Protein AF-A0A963M5K8-F1 (afdb_monomer)

Structure (mmCIF, N/CA/C/O backbone):
data_AF-A0A963M5K8-F1
#
_entry.id   AF-A0A963M5K8-F1
#
loop_
_atom_site.group_PDB
_atom_site.id
_atom_site.type_symbol
_atom_site.label_atom_id
_atom_site.label_alt_id
_atom_site.label_comp_id
_atom_site.label_asym_id
_atom_site.label_entity_id
_atom_site.label_seq_id
_atom_site.pdbx_PDB_ins_code
_atom_site.Cartn_x
_atom_site.Cartn_y
_atom_site.Cartn_z
_atom_site.occupancy
_atom_site.B_iso_or_equiv
_atom_site.auth_seq_id
_atom_site.auth_comp_id
_atom_site.auth_asym_id
_atom_site.auth_atom_id
_atom_site.pdbx_PDB_model_num
ATOM 1 N N . MET A 1 1 ? 19.774 -28.669 10.182 1.00 36.66 1 MET A N 1
ATOM 2 C CA . MET A 1 1 ? 20.281 -27.352 10.623 1.00 36.66 1 MET A CA 1
ATOM 3 C C . MET A 1 1 ? 21.587 -27.126 9.883 1.00 36.66 1 MET A C 1
ATOM 5 O O . MET A 1 1 ? 22.628 -27.588 10.327 1.00 36.66 1 MET A O 1
ATOM 9 N N . THR A 1 2 ? 21.503 -26.552 8.687 1.00 32.72 2 THR A N 1
ATOM 10 C CA . THR A 1 2 ? 22.625 -26.479 7.743 1.00 32.72 2 THR A CA 1
ATOM 11 C C . THR A 1 2 ? 22.858 -25.008 7.438 1.00 32.72 2 THR A C 1
ATOM 13 O O . THR A 1 2 ? 21.935 -24.312 7.024 1.00 32.72 2 THR A O 1
ATOM 16 N N . ARG A 1 3 ? 24.062 -24.529 7.762 1.00 37.28 3 ARG A N 1
ATOM 17 C CA . ARG A 1 3 ? 24.492 -23.136 7.606 1.00 37.28 3 ARG A CA 1
ATOM 18 C C . ARG A 1 3 ? 24.441 -22.736 6.129 1.00 37.28 3 ARG A C 1
ATOM 20 O O . ARG A 1 3 ? 25.045 -23.415 5.304 1.00 37.28 3 ARG A O 1
ATOM 27 N N . ALA A 1 4 ? 23.746 -21.641 5.827 1.00 40.03 4 ALA A N 1
ATOM 28 C CA . ALA A 1 4 ? 23.877 -20.954 4.549 1.00 40.03 4 ALA A CA 1
ATOM 29 C C . ALA A 1 4 ? 25.286 -20.343 4.446 1.00 40.03 4 ALA A C 1
ATOM 31 O O . ALA A 1 4 ? 25.819 -19.829 5.431 1.00 40.03 4 ALA A O 1
ATOM 32 N N . SER A 1 5 ? 25.884 -20.459 3.264 1.00 45.06 5 SER A N 1
ATOM 33 C CA . SER A 1 5 ? 27.195 -19.925 2.901 1.00 45.06 5 SER A CA 1
ATOM 34 C C . SER A 1 5 ? 27.265 -18.404 3.065 1.00 45.06 5 SER A C 1
ATOM 36 O O . SER A 1 5 ? 26.326 -17.694 2.701 1.00 45.06 5 SER A O 1
ATOM 38 N N . GLU A 1 6 ? 28.400 -17.917 3.570 1.00 46.81 6 GLU A N 1
ATOM 39 C CA . GLU A 1 6 ? 28.756 -16.498 3.650 1.00 46.81 6 GLU A CA 1
ATOM 40 C C . GLU A 1 6 ? 28.564 -15.799 2.292 1.00 46.81 6 GLU A C 1
ATOM 42 O O . GLU A 1 6 ? 29.164 -16.196 1.294 1.00 46.81 6 GLU A O 1
ATOM 47 N N . GLY A 1 7 ? 27.722 -14.759 2.264 1.00 44.56 7 GLY A N 1
ATOM 48 C CA . GLY A 1 7 ? 27.632 -13.808 1.148 1.00 44.56 7 GLY A CA 1
ATOM 49 C C . GLY A 1 7 ? 26.266 -13.651 0.473 1.00 44.56 7 GLY A C 1
ATOM 50 O O . GLY A 1 7 ? 26.101 -12.720 -0.310 1.00 44.56 7 GLY A O 1
ATOM 51 N N . ALA A 1 8 ? 25.266 -14.485 0.771 1.00 47.31 8 ALA A N 1
ATOM 52 C CA . ALA A 1 8 ? 23.906 -14.240 0.287 1.00 47.31 8 ALA A CA 1
ATOM 53 C C . ALA A 1 8 ? 23.216 -13.210 1.194 1.00 47.31 8 ALA A C 1
ATOM 55 O O . ALA A 1 8 ? 22.856 -13.522 2.330 1.00 47.31 8 ALA A O 1
ATOM 56 N N . VAL A 1 9 ? 23.027 -11.979 0.710 1.00 56.59 9 VAL A N 1
ATOM 57 C CA . VAL A 1 9 ? 22.094 -11.044 1.351 1.00 56.59 9 VAL A CA 1
ATOM 58 C C . VAL A 1 9 ? 20.715 -11.694 1.283 1.00 56.59 9 VAL A C 1
ATOM 60 O O . VAL A 1 9 ? 20.169 -11.884 0.197 1.00 56.59 9 VAL A O 1
ATOM 63 N N . ALA A 1 10 ? 20.173 -12.095 2.432 1.00 77.00 10 ALA A N 1
ATOM 64 C CA . ALA A 1 10 ? 18.825 -12.636 2.501 1.00 77.00 10 ALA A CA 1
ATOM 65 C C . ALA A 1 10 ? 17.838 -11.524 2.116 1.00 77.00 10 ALA A C 1
ATOM 67 O O . ALA A 1 10 ? 17.674 -10.546 2.844 1.00 77.00 10 ALA A O 1
ATOM 68 N N . THR A 1 11 ? 17.213 -11.648 0.948 1.00 82.69 11 THR A N 1
ATOM 69 C CA . THR A 1 11 ? 16.146 -10.746 0.511 1.00 82.69 11 THR A CA 1
ATOM 70 C C . THR A 1 11 ? 14.829 -11.195 1.119 1.00 82.69 11 THR A C 1
ATOM 72 O O . THR A 1 11 ? 14.453 -12.356 0.959 1.00 82.69 11 THR A O 1
ATOM 75 N N . HIS A 1 12 ? 14.114 -10.278 1.768 1.00 89.62 12 HIS A N 1
ATOM 76 C CA . HIS A 1 12 ? 12.746 -10.517 2.226 1.00 89.62 12 HIS A CA 1
ATOM 77 C C . HIS A 1 12 ? 11.762 -9.993 1.185 1.00 89.62 12 HIS A C 1
ATOM 79 O O . HIS A 1 12 ? 11.914 -8.857 0.722 1.00 89.62 12 HIS A O 1
ATOM 85 N N . ALA A 1 13 ? 10.788 -10.806 0.778 1.00 94.50 13 ALA A N 1
ATOM 86 C CA . ALA A 1 13 ? 9.828 -10.381 -0.231 1.00 94.50 13 ALA A CA 1
ATOM 87 C C . ALA A 1 13 ? 8.989 -9.214 0.302 1.00 94.50 13 ALA A C 1
ATOM 89 O O . ALA A 1 13 ? 8.594 -9.186 1.467 1.00 94.50 13 ALA A O 1
ATOM 90 N N . LEU A 1 14 ? 8.691 -8.245 -0.566 1.00 96.25 14 LEU A N 1
ATOM 91 C CA . LEU A 1 14 ? 7.915 -7.065 -0.182 1.00 96.25 14 LEU A CA 1
ATOM 92 C C . LEU A 1 14 ? 6.548 -7.450 0.399 1.00 96.25 14 LEU A C 1
ATOM 94 O O . LEU A 1 14 ? 6.138 -6.901 1.415 1.00 96.25 14 LEU A O 1
ATOM 98 N N . ILE A 1 15 ? 5.867 -8.411 -0.225 1.00 97.19 15 ILE A N 1
ATOM 99 C CA . ILE A 1 15 ? 4.552 -8.860 0.232 1.00 97.19 15 ILE A CA 1
ATOM 100 C C . ILE A 1 15 ? 4.624 -9.534 1.609 1.00 97.19 15 ILE A C 1
ATOM 102 O O . ILE A 1 15 ? 3.777 -9.255 2.451 1.00 97.19 15 ILE A O 1
ATOM 106 N N . ASP A 1 16 ? 5.670 -10.324 1.873 1.00 97.19 16 ASP A N 1
ATOM 107 C CA . ASP A 1 16 ? 5.883 -10.968 3.173 1.00 97.19 16 ASP A CA 1
ATOM 108 C C . ASP A 1 16 ? 6.155 -9.917 4.253 1.00 97.19 16 ASP A C 1
ATOM 110 O O . ASP A 1 16 ? 5.539 -9.946 5.315 1.00 97.19 16 ASP A O 1
ATOM 114 N N . HIS A 1 17 ? 6.978 -8.906 3.951 1.00 97.25 17 HIS A N 1
ATOM 115 C CA . HIS A 1 17 ? 7.183 -7.767 4.845 1.00 97.25 17 HIS A CA 1
ATOM 116 C C . HIS A 1 17 ? 5.869 -7.038 5.175 1.00 97.25 17 HIS A C 1
ATOM 118 O O . HIS A 1 17 ? 5.624 -6.680 6.328 1.00 97.25 17 HIS A O 1
ATOM 124 N N . MET A 1 18 ? 5.008 -6.825 4.180 1.00 97.94 18 MET A N 1
ATOM 125 C CA . MET A 1 18 ? 3.708 -6.182 4.383 1.00 97.94 18 MET A CA 1
ATOM 126 C C . MET A 1 18 ? 2.787 -7.041 5.269 1.00 97.94 18 MET A C 1
ATOM 128 O O . MET A 1 18 ? 2.113 -6.495 6.147 1.00 97.94 18 MET A O 1
ATOM 132 N N . VAL A 1 19 ? 2.792 -8.372 5.099 1.00 98.38 19 VAL A N 1
ATOM 133 C CA . VAL A 1 19 ? 2.076 -9.316 5.982 1.00 98.38 19 VAL A CA 1
ATOM 134 C C . VAL A 1 19 ? 2.625 -9.263 7.408 1.00 98.38 19 VAL A C 1
ATOM 136 O O . VAL A 1 19 ? 1.838 -9.213 8.358 1.00 98.38 19 VAL A O 1
ATOM 139 N N . ASP A 1 20 ? 3.947 -9.230 7.579 1.00 98.25 20 ASP A N 1
ATOM 140 C CA . ASP A 1 20 ? 4.591 -9.147 8.893 1.00 98.25 20 ASP A CA 1
ATOM 141 C C . ASP A 1 20 ? 4.161 -7.876 9.634 1.00 98.25 20 ASP A C 1
ATOM 143 O O . ASP A 1 20 ? 3.727 -7.939 10.785 1.00 98.25 20 ASP A O 1
ATOM 147 N N . VAL A 1 21 ? 4.207 -6.718 8.964 1.00 97.94 21 VAL A N 1
ATOM 148 C CA . VAL A 1 21 ? 3.799 -5.429 9.547 1.00 97.94 21 VAL A CA 1
ATOM 149 C C . VAL A 1 21 ? 2.326 -5.443 9.945 1.00 97.94 21 VAL A C 1
ATOM 151 O O . VAL A 1 21 ? 1.985 -5.050 11.062 1.00 97.94 21 VAL A O 1
ATOM 154 N N . ALA A 1 22 ? 1.445 -5.933 9.076 1.00 98.38 22 ALA A N 1
ATOM 155 C CA . ALA A 1 22 ? 0.022 -6.038 9.377 1.00 98.38 22 ALA A CA 1
ATOM 156 C C . ALA A 1 22 ? -0.269 -7.004 10.541 1.00 98.38 22 ALA A C 1
ATOM 158 O O . ALA A 1 22 ? -1.144 -6.737 11.371 1.00 98.38 22 ALA A O 1
ATOM 159 N N . SER A 1 23 ? 0.495 -8.093 10.649 1.00 98.19 23 SER A N 1
ATOM 160 C CA . SER A 1 23 ? 0.399 -9.051 11.757 1.00 98.19 23 SER A CA 1
ATOM 161 C C . SER A 1 23 ? 0.858 -8.426 13.075 1.00 98.19 23 SER A C 1
ATOM 163 O O . SER A 1 23 ? 0.153 -8.515 14.080 1.00 98.19 23 SER A O 1
ATOM 165 N N . VAL A 1 24 ? 1.982 -7.703 13.065 1.00 98.38 24 VAL A N 1
ATOM 166 C CA . VAL A 1 24 ? 2.466 -6.944 14.228 1.00 98.38 24 VAL A CA 1
ATOM 167 C C . VAL A 1 24 ? 1.429 -5.914 14.666 1.00 98.38 24 VAL A C 1
ATOM 169 O O . VAL A 1 24 ? 1.093 -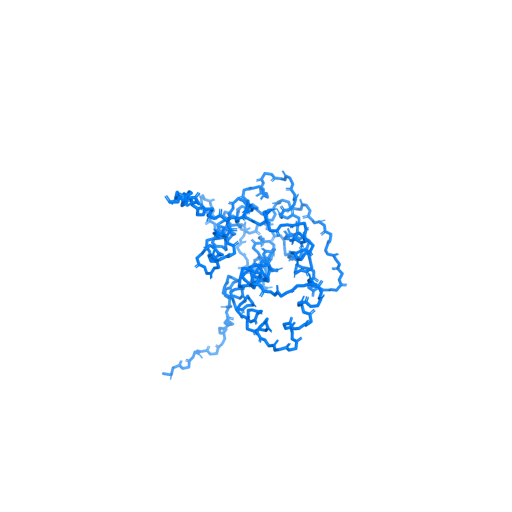5.859 15.847 1.00 98.38 24 VAL A O 1
ATOM 172 N N . VAL A 1 25 ? 0.873 -5.130 13.739 1.00 98.00 25 VAL A N 1
ATOM 173 C CA . VAL A 1 25 ? -0.174 -4.149 14.059 1.00 98.00 25 VAL A CA 1
ATOM 174 C C . VAL A 1 25 ? -1.395 -4.828 14.676 1.00 98.00 25 VAL A C 1
ATOM 176 O O . VAL A 1 25 ? -1.894 -4.350 15.691 1.00 98.00 25 VAL A O 1
ATOM 179 N N . THR A 1 26 ? -1.834 -5.967 14.141 1.00 98.12 26 THR A N 1
ATOM 180 C CA . THR A 1 26 ? -2.964 -6.732 14.696 1.00 98.12 26 THR A CA 1
ATOM 181 C C . THR A 1 26 ? -2.733 -7.115 16.160 1.00 98.12 26 THR A C 1
ATOM 183 O O . THR A 1 26 ? -3.617 -6.914 16.995 1.00 98.12 26 THR A O 1
ATOM 186 N N . GLU A 1 27 ? -1.540 -7.603 16.507 1.00 98.31 27 GLU A N 1
ATOM 187 C CA . GLU A 1 27 ? -1.209 -7.952 17.894 1.00 98.31 27 GLU A CA 1
ATOM 188 C C . GLU A 1 27 ? -1.042 -6.716 18.788 1.00 98.31 27 GLU A C 1
ATOM 190 O O . GLU A 1 27 ? -1.506 -6.703 19.930 1.00 98.31 27 GLU A O 1
ATOM 195 N N . LEU A 1 28 ? -0.468 -5.627 18.268 1.00 98.12 28 LEU A N 1
ATOM 196 C CA . LEU A 1 28 ? -0.378 -4.358 18.993 1.00 98.12 28 LEU A CA 1
ATOM 197 C C . LEU A 1 28 ? -1.766 -3.812 19.353 1.00 98.12 28 LEU A C 1
ATOM 199 O O . LEU A 1 28 ? -1.964 -3.354 20.478 1.00 98.12 28 LEU A O 1
ATOM 203 N N . LEU A 1 29 ? -2.747 -3.915 18.452 1.00 97.56 29 LEU A N 1
ATOM 204 C CA . LEU A 1 29 ? -4.133 -3.489 18.689 1.00 97.56 29 LEU A CA 1
ATOM 205 C C . LEU A 1 29 ? -4.832 -4.275 19.812 1.00 97.56 29 LEU A C 1
ATOM 207 O O . LEU A 1 29 ? -5.842 -3.809 20.342 1.00 97.56 29 LEU A O 1
ATOM 211 N N . ARG A 1 30 ? -4.294 -5.432 20.217 1.00 95.94 30 ARG A N 1
ATOM 212 C CA . ARG A 1 30 ? -4.798 -6.237 21.342 1.00 95.94 30 ARG A CA 1
ATOM 213 C C . ARG A 1 30 ? -4.166 -5.862 22.680 1.00 95.94 30 ARG A C 1
ATOM 215 O O . ARG A 1 30 ? -4.705 -6.222 23.728 1.00 95.94 30 ARG A O 1
ATOM 222 N N . LEU A 1 31 ? -3.062 -5.112 22.680 1.00 98.12 31 LEU A N 1
ATOM 223 C CA . LEU A 1 31 ? -2.423 -4.662 23.914 1.00 98.12 31 LEU A CA 1
ATOM 224 C C . LEU A 1 31 ? -3.305 -3.618 24.621 1.00 98.12 31 LEU A C 1
ATOM 226 O O . LEU A 1 31 ? -3.697 -2.632 23.990 1.00 98.12 31 LEU A O 1
ATOM 230 N N . PRO A 1 32 ? -3.575 -3.747 25.939 1.00 97.06 32 PRO A N 1
ATOM 231 C CA . PRO A 1 32 ? -4.539 -2.890 26.638 1.00 97.06 32 PRO A CA 1
ATOM 232 C C . PRO A 1 32 ? -4.277 -1.385 26.499 1.00 97.06 32 PRO A C 1
ATOM 234 O O . PRO A 1 32 ? -5.213 -0.597 26.382 1.00 97.06 32 PRO A O 1
ATOM 237 N N . GLY A 1 33 ? -3.004 -0.975 26.505 1.00 97.88 33 GLY A N 1
ATOM 238 C CA . GLY A 1 33 ? -2.621 0.431 26.369 1.00 97.88 33 GLY A CA 1
ATOM 239 C C . GLY A 1 33 ? -2.915 1.002 24.981 1.00 97.88 33 GLY A C 1
ATOM 240 O O . GLY A 1 33 ? -3.512 2.072 24.877 1.00 97.88 33 GLY A O 1
ATOM 241 N N . ILE A 1 34 ? -2.536 0.268 23.933 1.00 97.56 34 ILE A N 1
ATOM 242 C CA . ILE A 1 34 ? -2.730 0.673 22.535 1.00 97.56 34 ILE A CA 1
ATOM 243 C C . ILE A 1 34 ? -4.217 0.649 22.191 1.00 97.56 34 ILE A C 1
ATOM 245 O O . ILE A 1 34 ? -4.742 1.639 21.681 1.00 97.56 34 ILE A O 1
ATOM 249 N N . ARG A 1 35 ? -4.920 -0.430 22.560 1.00 97.38 35 ARG A N 1
ATOM 250 C CA . ARG A 1 35 ? -6.363 -0.554 22.352 1.00 97.38 35 ARG A CA 1
ATOM 251 C C . ARG A 1 35 ? -7.119 0.618 22.966 1.00 97.38 35 ARG A C 1
ATOM 253 O O . ARG A 1 35 ? -7.871 1.288 22.269 1.00 97.38 35 ARG A O 1
ATOM 260 N N . ARG A 1 36 ? -6.860 0.923 24.242 1.00 97.62 36 ARG A N 1
ATOM 261 C CA . ARG A 1 36 ? -7.502 2.044 24.943 1.00 97.62 36 ARG A CA 1
ATOM 262 C C . ARG A 1 36 ? -7.242 3.383 24.252 1.00 97.62 36 ARG A C 1
ATOM 264 O O . ARG A 1 36 ? -8.155 4.199 24.158 1.00 97.62 36 ARG A O 1
ATOM 271 N N . ALA A 1 37 ? -6.015 3.628 23.791 1.00 97.62 37 ALA A N 1
ATOM 272 C CA . ALA A 1 37 ? -5.672 4.872 23.107 1.00 97.62 37 ALA A CA 1
ATOM 273 C C . ALA A 1 37 ? -6.450 5.031 21.790 1.00 97.62 37 ALA A C 1
ATOM 275 O O . ALA A 1 37 ? -7.001 6.098 21.524 1.00 97.62 37 ALA A O 1
ATOM 276 N N . ILE A 1 38 ? -6.547 3.961 21.001 1.00 95.25 38 ILE A N 1
ATOM 277 C CA . ILE A 1 38 ? -7.235 3.990 19.708 1.00 95.25 38 ILE A CA 1
ATOM 278 C C . ILE A 1 38 ? -8.753 4.046 19.889 1.00 95.25 38 ILE A C 1
ATOM 280 O O . ILE A 1 38 ? -9.406 4.811 19.190 1.00 95.25 38 ILE A O 1
ATOM 284 N N . GLU A 1 39 ? -9.324 3.326 20.856 1.00 97.00 39 GLU A N 1
ATOM 285 C CA . GLU A 1 39 ? -10.756 3.419 21.184 1.00 97.00 39 GLU A CA 1
ATOM 286 C C . GLU A 1 39 ? -11.139 4.819 21.682 1.00 97.00 39 GLU A C 1
ATOM 288 O O . GLU A 1 39 ? -12.200 5.338 21.332 1.00 97.00 39 GLU A O 1
ATOM 293 N N . CYS A 1 40 ? -10.251 5.476 22.438 1.00 97.38 40 CYS A N 1
ATOM 294 C CA . CYS A 1 40 ? -10.417 6.873 22.835 1.00 97.38 40 CYS A CA 1
ATOM 295 C C . CYS A 1 40 ? -10.418 7.807 21.613 1.00 97.38 40 CYS A C 1
ATOM 297 O O . CYS A 1 40 ? -11.332 8.617 21.462 1.00 97.38 40 CYS A O 1
ATOM 299 N N . ALA A 1 41 ? -9.454 7.648 20.698 1.00 93.44 41 ALA A N 1
ATOM 300 C CA . ALA A 1 41 ? -9.391 8.424 19.457 1.00 93.44 41 ALA A CA 1
ATOM 301 C C . ALA A 1 41 ? -10.611 8.180 18.548 1.00 93.44 41 ALA A C 1
ATOM 303 O O . ALA A 1 41 ? -11.173 9.120 17.987 1.00 93.44 41 ALA A O 1
ATOM 304 N N . ALA A 1 42 ? -11.069 6.929 18.454 1.00 92.19 42 ALA A N 1
ATOM 305 C CA . ALA A 1 42 ? -12.259 6.536 17.706 1.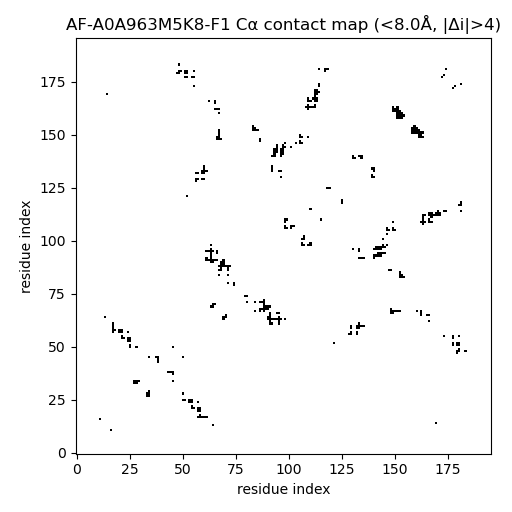00 92.19 42 ALA A CA 1
ATOM 306 C C . ALA A 1 42 ? -13.569 6.951 18.399 1.00 92.19 42 ALA A C 1
ATOM 308 O O . ALA A 1 42 ? -14.623 6.951 17.763 1.00 92.19 42 ALA A O 1
ATOM 309 N N . ARG A 1 43 ? -13.517 7.305 19.692 1.00 95.94 43 ARG A N 1
ATOM 310 C CA . ARG A 1 43 ? -14.668 7.585 20.569 1.00 95.94 43 ARG A CA 1
ATOM 311 C C . ARG A 1 43 ? -15.675 6.429 20.643 1.00 95.94 43 ARG A C 1
ATOM 313 O O . ARG A 1 43 ? -16.864 6.651 20.860 1.00 95.94 43 ARG A O 1
ATOM 320 N N . ARG A 1 44 ? -15.203 5.194 20.452 1.00 95.88 44 ARG A N 1
ATOM 321 C CA . ARG A 1 44 ? -15.987 3.953 20.526 1.00 95.88 44 ARG A CA 1
ATOM 322 C C . ARG A 1 44 ? -15.066 2.733 20.672 1.00 95.88 44 ARG A C 1
ATOM 324 O O . ARG A 1 44 ? -13.900 2.823 20.291 1.00 95.88 44 ARG A O 1
ATOM 331 N N . PRO A 1 45 ? -15.583 1.581 21.138 1.00 96.12 45 PRO A N 1
ATOM 332 C CA . PRO A 1 45 ? -14.843 0.324 21.092 1.00 96.12 45 PRO A CA 1
ATOM 333 C C . PRO A 1 45 ? -14.464 -0.075 19.660 1.00 96.12 45 PRO A C 1
ATOM 335 O O . PRO A 1 45 ? -15.225 0.183 18.717 1.00 96.12 45 PRO A O 1
ATOM 338 N N . LEU A 1 46 ? -13.316 -0.739 19.508 1.00 94.94 46 LEU A N 1
ATOM 339 C CA . LEU A 1 46 ? -12.924 -1.354 18.243 1.00 94.94 46 LEU A CA 1
ATOM 340 C C . LEU A 1 46 ? -13.619 -2.704 18.083 1.00 94.94 46 LEU A C 1
ATOM 342 O O . LEU A 1 46 ? -13.662 -3.520 19.006 1.00 94.94 46 LEU A O 1
ATOM 346 N N . THR A 1 47 ? -14.136 -2.930 16.884 1.00 95.38 47 THR A N 1
ATOM 347 C CA . THR A 1 47 ? -14.621 -4.225 16.414 1.00 95.38 47 THR A CA 1
ATOM 348 C C . THR A 1 47 ? -13.488 -4.994 15.735 1.00 95.38 47 THR A C 1
ATOM 350 O O . THR A 1 47 ? -12.502 -4.402 15.297 1.00 95.38 47 THR A O 1
ATOM 353 N N . GLU A 1 48 ? -13.648 -6.306 15.558 1.00 95.31 48 GLU A N 1
ATOM 354 C CA . GLU A 1 48 ? -12.692 -7.106 14.773 1.00 95.31 48 GLU A CA 1
ATOM 355 C C . GLU A 1 48 ? -12.605 -6.647 13.306 1.00 95.31 48 GLU A C 1
ATOM 357 O O . GLU A 1 48 ? -11.557 -6.770 12.678 1.00 95.31 48 GLU A O 1
ATOM 362 N N . VAL A 1 49 ? -13.677 -6.048 12.768 1.00 95.25 49 VAL A N 1
ATOM 363 C CA . VAL A 1 49 ? -13.662 -5.424 11.434 1.00 95.25 49 VAL A CA 1
ATOM 364 C C . VAL A 1 49 ? -12.744 -4.203 11.420 1.00 95.25 49 VAL A C 1
ATOM 366 O O . VAL A 1 49 ? -11.987 -4.024 10.469 1.00 95.25 49 VAL A O 1
ATOM 369 N N . ASP A 1 50 ? -12.756 -3.381 12.473 1.00 95.38 50 ASP A N 1
ATOM 370 C CA . ASP A 1 50 ? -11.842 -2.238 12.572 1.00 95.38 50 ASP A CA 1
ATOM 371 C C . ASP A 1 50 ? -10.388 -2.695 12.659 1.00 95.38 50 ASP A C 1
ATOM 373 O O . ASP A 1 50 ? -9.533 -2.142 11.974 1.00 95.38 50 ASP A O 1
ATOM 377 N N . VAL A 1 51 ? -10.116 -3.729 13.460 1.00 96.94 51 VAL A N 1
ATOM 378 C CA . VAL A 1 51 ? -8.779 -4.326 13.578 1.00 96.94 51 VAL A CA 1
ATOM 379 C C . VAL A 1 51 ? -8.304 -4.840 12.218 1.00 96.94 51 VAL A C 1
ATOM 381 O O . VAL A 1 51 ? -7.202 -4.498 11.795 1.00 96.94 51 VAL A O 1
ATOM 384 N N . ALA A 1 52 ? -9.148 -5.579 11.491 1.00 97.25 52 ALA A N 1
ATOM 385 C CA . ALA A 1 52 ? -8.817 -6.083 10.160 1.00 97.25 52 ALA A CA 1
ATOM 386 C C . ALA A 1 52 ? -8.562 -4.949 9.149 1.00 97.25 52 ALA A C 1
ATOM 388 O O . ALA A 1 52 ? -7.605 -5.013 8.381 1.00 97.25 52 ALA A O 1
ATOM 389 N N . ARG A 1 53 ? -9.366 -3.879 9.165 1.00 96.81 53 ARG A N 1
ATOM 390 C CA . ARG A 1 53 ? -9.177 -2.712 8.283 1.00 96.81 53 ARG A CA 1
ATOM 391 C C . ARG A 1 53 ? -7.896 -1.946 8.601 1.00 96.81 53 ARG A C 1
ATOM 393 O O . ARG A 1 53 ? -7.161 -1.587 7.686 1.00 96.81 53 ARG A O 1
ATOM 400 N N . LEU A 1 54 ? -7.593 -1.736 9.883 1.00 97.12 54 LEU A N 1
ATOM 401 C CA . LEU A 1 54 ? -6.336 -1.121 10.319 1.00 97.12 54 LEU A CA 1
ATOM 402 C C . LEU A 1 54 ? -5.123 -1.979 9.934 1.00 97.12 54 LEU A C 1
ATOM 404 O O . LEU A 1 54 ? -4.102 -1.429 9.526 1.00 97.12 54 LEU A O 1
ATOM 408 N N . ALA A 1 55 ? -5.244 -3.308 9.996 1.00 98.12 55 ALA A N 1
ATOM 409 C CA . ALA A 1 55 ? -4.210 -4.222 9.521 1.00 98.12 55 ALA A CA 1
ATOM 410 C C . ALA A 1 55 ? -3.981 -4.089 8.007 1.00 98.12 55 ALA A C 1
ATOM 412 O O . ALA A 1 55 ? -2.832 -4.011 7.584 1.00 98.12 55 ALA A O 1
ATOM 413 N N . VAL A 1 56 ? -5.037 -3.975 7.190 1.00 98.25 56 VAL A N 1
ATOM 414 C CA . VAL A 1 56 ? -4.890 -3.726 5.741 1.00 98.25 56 VAL A CA 1
ATOM 415 C C . VAL A 1 56 ? -4.287 -2.347 5.458 1.00 98.25 56 VAL A C 1
ATOM 417 O O . VAL A 1 56 ? -3.430 -2.223 4.588 1.00 98.25 56 VAL A O 1
ATOM 420 N N . ILE A 1 57 ? -4.668 -1.308 6.202 1.00 97.25 57 ILE A N 1
ATOM 421 C CA . ILE A 1 57 ? -4.042 0.017 6.069 1.00 97.25 57 ILE A CA 1
ATOM 422 C C . ILE A 1 57 ? -2.535 -0.074 6.361 1.00 97.25 57 ILE A C 1
ATOM 424 O O . ILE A 1 57 ? -1.729 0.447 5.596 1.00 97.25 57 ILE A O 1
ATOM 428 N N . ALA A 1 58 ? -2.141 -0.792 7.416 1.00 97.56 58 ALA A N 1
ATOM 429 C CA . ALA A 1 58 ? -0.734 -1.034 7.730 1.00 97.56 58 ALA A CA 1
ATOM 430 C C . ALA A 1 58 ? -0.023 -1.894 6.671 1.00 97.56 58 ALA A C 1
ATOM 432 O O . ALA A 1 58 ? 1.117 -1.607 6.314 1.00 97.56 58 ALA A O 1
ATOM 433 N N . PHE A 1 59 ? -0.692 -2.913 6.127 1.00 98.19 59 PHE A N 1
ATOM 434 C CA . PHE A 1 59 ? -0.184 -3.728 5.023 1.00 98.19 59 PHE A CA 1
ATOM 435 C C . PHE A 1 59 ? 0.206 -2.838 3.834 1.00 98.19 59 PHE A C 1
ATOM 437 O O . PHE A 1 59 ? 1.307 -2.953 3.308 1.00 98.19 59 PHE A O 1
ATOM 444 N N . LEU A 1 60 ? -0.650 -1.885 3.459 1.00 97.19 60 LEU A N 1
ATOM 445 C CA . LEU A 1 60 ? -0.460 -1.019 2.291 1.00 97.19 60 LEU A CA 1
ATOM 446 C C . LEU A 1 60 ? 0.573 0.106 2.478 1.00 97.19 60 LEU A C 1
ATOM 448 O O . LEU A 1 60 ? 0.854 0.812 1.510 1.00 97.19 60 LEU A O 1
ATOM 452 N N . HIS A 1 61 ? 1.162 0.278 3.667 1.00 96.00 61 HIS A N 1
ATOM 453 C CA . HIS A 1 61 ? 2.045 1.416 3.974 1.00 96.00 61 HIS A CA 1
ATOM 454 C C . HIS A 1 61 ? 3.223 1.566 2.993 1.00 96.00 61 HIS A C 1
ATOM 456 O O . HIS A 1 61 ? 3.627 2.676 2.649 1.00 96.00 61 HIS A O 1
ATOM 462 N N . ASP A 1 62 ? 3.738 0.438 2.506 1.00 96.06 62 ASP A N 1
ATOM 463 C CA . ASP A 1 62 ? 4.895 0.351 1.620 1.00 96.06 62 ASP A CA 1
ATOM 464 C C . ASP A 1 62 ? 4.516 -0.020 0.179 1.00 96.06 62 ASP A C 1
ATOM 466 O O . ASP A 1 62 ? 5.393 -0.344 -0.623 1.00 96.06 62 ASP A O 1
ATOM 470 N N . ILE A 1 63 ? 3.233 0.071 -0.200 1.00 96.50 63 ILE A N 1
ATOM 471 C CA . ILE A 1 63 ? 2.755 -0.309 -1.543 1.00 96.50 63 ILE A CA 1
ATOM 472 C C . ILE A 1 63 ? 3.517 0.395 -2.672 1.00 96.50 63 ILE A C 1
ATOM 474 O O . ILE A 1 63 ? 3.744 -0.169 -3.741 1.00 96.50 63 ILE A O 1
ATOM 478 N N . GLY A 1 64 ? 3.993 1.614 -2.413 1.00 95.88 64 GLY A N 1
ATOM 479 C CA . GLY A 1 64 ? 4.824 2.358 -3.345 1.00 95.88 64 GLY A CA 1
ATOM 480 C C . GLY A 1 64 ? 6.102 1.626 -3.755 1.00 95.88 64 GLY A C 1
ATOM 481 O O . GLY A 1 64 ? 6.617 1.901 -4.831 1.00 95.88 64 GLY A O 1
ATOM 482 N N . LYS A 1 65 ? 6.623 0.683 -2.957 1.00 96.94 65 LYS A N 1
ATOM 483 C CA . LYS A 1 65 ? 7.842 -0.079 -3.271 1.00 96.94 65 LYS A CA 1
ATOM 484 C C . LYS A 1 65 ? 7.671 -1.006 -4.477 1.00 96.94 65 LYS A C 1
ATOM 486 O O . LYS A 1 65 ? 8.678 -1.454 -5.015 1.00 96.94 65 LYS A O 1
ATOM 491 N N . ALA A 1 66 ? 6.442 -1.261 -4.930 1.00 97.69 66 ALA A N 1
ATOM 492 C CA . ALA A 1 66 ? 6.157 -2.009 -6.156 1.00 97.69 66 ALA A CA 1
ATOM 493 C C . ALA A 1 66 ? 6.491 -1.236 -7.450 1.00 97.69 66 ALA A C 1
ATOM 495 O O . ALA A 1 66 ? 6.360 -1.770 -8.544 1.00 97.69 66 ALA A O 1
ATOM 496 N N . ASN A 1 67 ? 6.912 0.028 -7.370 1.00 97.50 67 ASN A N 1
ATOM 497 C CA . ASN A 1 67 ? 7.312 0.756 -8.570 1.00 97.50 67 ASN A CA 1
ATOM 498 C C . ASN A 1 67 ? 8.683 0.280 -9.103 1.00 97.50 67 ASN A C 1
ATOM 500 O O . ASN A 1 67 ? 9.575 -0.106 -8.338 1.00 97.50 67 ASN A O 1
ATOM 504 N N . CYS A 1 68 ? 8.888 0.379 -10.418 1.00 96.88 68 CYS A N 1
ATOM 505 C CA . CYS A 1 68 ? 10.115 -0.048 -11.097 1.00 96.88 68 CYS A CA 1
ATOM 506 C C . CYS A 1 68 ? 11.365 0.725 -10.632 1.00 96.88 68 CYS A C 1
ATOM 508 O O . CYS A 1 68 ? 12.474 0.192 -10.634 1.00 96.88 68 CYS A O 1
ATOM 510 N N . GLY A 1 69 ? 11.234 1.982 -10.208 1.00 95.12 69 GLY A N 1
ATOM 511 C CA . GLY A 1 69 ? 12.362 2.744 -9.672 1.00 95.12 69 GLY A CA 1
ATOM 512 C C . GLY A 1 69 ? 12.819 2.228 -8.304 1.00 95.12 69 GLY A C 1
ATOM 513 O O . GLY A 1 69 ? 14.018 2.140 -8.047 1.00 95.12 69 GLY A O 1
ATOM 514 N N . PHE A 1 70 ? 11.893 1.829 -7.431 1.00 95.31 70 PHE A N 1
ATOM 515 C CA . PHE A 1 70 ? 12.227 1.243 -6.136 1.00 95.31 70 PHE A CA 1
ATOM 516 C C . PHE A 1 70 ? 12.799 -0.166 -6.302 1.00 95.31 70 PHE A C 1
ATOM 518 O O . PHE A 1 70 ? 13.871 -0.447 -5.771 1.00 95.31 70 PHE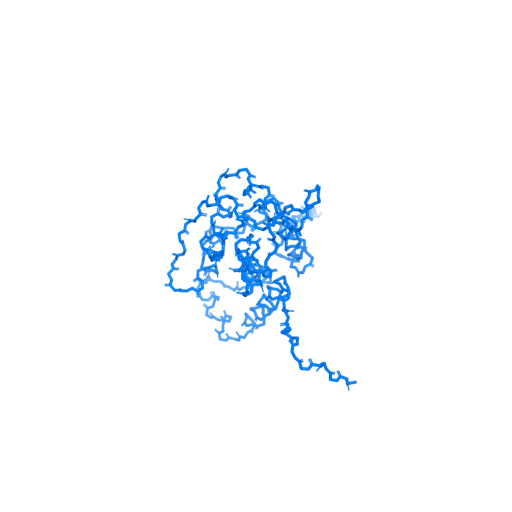 A O 1
ATOM 525 N N . GLN A 1 71 ? 12.155 -1.024 -7.099 1.00 95.50 71 GLN A N 1
ATOM 526 C CA . GLN A 1 71 ? 12.654 -2.378 -7.377 1.00 95.50 71 GLN A CA 1
ATOM 527 C C . GLN A 1 71 ? 14.028 -2.360 -8.068 1.00 95.50 71 GLN A C 1
ATOM 529 O O . GLN A 1 71 ? 14.888 -3.186 -7.771 1.00 95.50 71 GLN A O 1
ATOM 534 N N . GLY A 1 72 ? 14.307 -1.345 -8.893 1.00 93.44 72 GLY A N 1
ATOM 535 C CA . GLY A 1 72 ? 15.614 -1.138 -9.524 1.00 93.44 72 GLY A CA 1
ATOM 536 C C . GLY A 1 72 ? 16.780 -0.934 -8.547 1.00 93.44 72 GLY A C 1
ATOM 537 O O . GLY A 1 72 ? 17.941 -1.068 -8.950 1.00 93.44 72 GLY A O 1
ATOM 538 N N . ARG A 1 73 ? 16.499 -0.633 -7.270 1.00 91.50 73 ARG A N 1
ATOM 539 C CA . ARG A 1 73 ? 17.501 -0.524 -6.195 1.00 91.50 73 ARG A CA 1
ATOM 540 C C . ARG A 1 73 ? 18.061 -1.871 -5.751 1.00 91.50 73 ARG A C 1
ATOM 542 O O . ARG A 1 73 ? 19.087 -1.871 -5.085 1.00 91.50 73 ARG A O 1
ATOM 549 N N . TYR A 1 74 ? 17.427 -2.983 -6.132 1.00 89.81 74 TYR A N 1
ATOM 550 C CA . TYR A 1 74 ? 17.949 -4.327 -5.881 1.00 89.81 74 TYR A CA 1
ATOM 551 C C . TYR A 1 74 ? 19.388 -4.486 -6.395 1.00 89.81 74 TYR A C 1
ATOM 553 O O . TYR A 1 74 ? 20.236 -5.082 -5.737 1.00 89.81 74 TYR A O 1
ATOM 561 N N . TRP A 1 75 ? 19.684 -3.894 -7.554 1.00 89.69 75 TRP A N 1
ATOM 562 C CA . TRP A 1 75 ? 21.037 -3.845 -8.095 1.00 89.69 75 TRP A CA 1
ATOM 563 C C . TRP A 1 75 ? 21.786 -2.631 -7.538 1.00 89.69 75 TRP A C 1
ATOM 565 O O . TRP A 1 75 ? 21.615 -1.511 -8.031 1.00 89.69 75 TRP A O 1
ATOM 575 N N . GLU A 1 76 ? 22.635 -2.865 -6.533 1.00 78.62 76 GLU A N 1
ATOM 576 C CA . GLU A 1 76 ? 23.530 -1.850 -5.949 1.00 78.62 76 GLU A CA 1
ATOM 577 C C . GLU A 1 76 ? 24.531 -1.309 -6.981 1.00 78.62 76 GLU A C 1
ATOM 579 O O . GLU A 1 76 ? 24.819 -0.113 -7.025 1.00 78.62 76 GLU A O 1
ATOM 584 N N . ASN A 1 77 ? 25.024 -2.187 -7.860 1.00 80.88 77 ASN A N 1
ATOM 585 C CA . ASN A 1 77 ? 25.878 -1.819 -8.980 1.00 80.88 77 ASN A CA 1
ATOM 586 C C . ASN A 1 77 ? 25.034 -1.602 -10.243 1.00 80.88 77 ASN A C 1
ATOM 588 O O . ASN A 1 77 ? 24.391 -2.529 -10.736 1.00 80.88 77 ASN A O 1
ATOM 592 N N . ALA A 1 78 ? 25.100 -0.399 -10.819 1.00 78.62 78 ALA A N 1
ATOM 593 C CA . ALA A 1 78 ? 24.407 -0.067 -12.063 1.00 78.62 78 ALA A CA 1
ATOM 594 C C . ALA A 1 78 ? 24.792 -0.988 -13.237 1.00 78.62 78 ALA A C 1
ATOM 596 O O . ALA A 1 78 ? 23.952 -1.252 -14.090 1.00 78.62 78 ALA A O 1
ATOM 597 N N . ALA A 1 79 ? 26.017 -1.524 -13.259 1.00 83.75 79 ALA A N 1
ATOM 598 C CA . ALA A 1 79 ? 26.459 -2.477 -14.278 1.00 83.75 79 ALA A CA 1
ATOM 599 C C . ALA A 1 79 ? 25.813 -3.869 -14.137 1.00 83.75 79 ALA A C 1
ATOM 601 O O . ALA A 1 79 ? 25.780 -4.621 -15.104 1.00 83.75 79 ALA A O 1
ATOM 602 N N . ALA A 1 80 ? 25.301 -4.215 -12.949 1.00 87.50 80 ALA A N 1
ATOM 603 C CA . ALA A 1 80 ? 24.572 -5.462 -12.712 1.00 87.50 80 ALA A CA 1
ATOM 604 C C . ALA A 1 80 ? 23.073 -5.341 -13.037 1.00 87.50 80 ALA A C 1
ATOM 606 O O . ALA A 1 80 ? 22.376 -6.354 -13.105 1.00 87.50 80 ALA A O 1
ATOM 607 N N . ARG A 1 81 ? 22.567 -4.115 -13.227 1.00 89.62 81 ARG A N 1
ATOM 608 C CA . ARG A 1 81 ? 21.169 -3.877 -13.579 1.00 89.62 81 ARG A CA 1
ATOM 609 C C . ARG A 1 81 ? 20.921 -4.291 -15.037 1.00 89.62 81 ARG A C 1
ATOM 611 O O . ARG A 1 81 ? 21.708 -3.912 -15.906 1.00 89.62 81 ARG A O 1
ATOM 618 N N . PRO A 1 82 ? 19.826 -5.014 -15.333 1.00 90.94 82 PRO A N 1
ATOM 619 C CA . PRO A 1 82 ? 19.449 -5.337 -16.703 1.00 90.94 82 PRO A CA 1
ATOM 620 C C . PRO A 1 82 ? 19.378 -4.082 -17.571 1.00 90.94 82 PRO A C 1
ATOM 622 O O . PRO A 1 82 ? 18.819 -3.068 -17.150 1.00 90.94 82 PRO A O 1
ATOM 625 N N . ARG A 1 83 ? 19.909 -4.164 -18.794 1.00 88.62 83 ARG A N 1
ATOM 626 C CA . ARG A 1 83 ? 19.941 -3.036 -19.740 1.00 88.62 83 ARG A CA 1
ATOM 627 C C . ARG A 1 83 ? 18.548 -2.480 -20.040 1.00 88.62 83 ARG A C 1
ATOM 629 O O . ARG A 1 83 ? 18.406 -1.275 -20.222 1.00 88.62 83 ARG A O 1
ATOM 636 N N . ASP A 1 84 ? 17.543 -3.350 -20.048 1.00 90.69 84 ASP A N 1
ATOM 637 C CA . ASP A 1 84 ? 16.159 -2.987 -20.356 1.00 90.69 84 ASP A CA 1
ATOM 638 C C . ASP A 1 84 ? 15.409 -2.398 -19.143 1.00 90.69 84 ASP A C 1
ATOM 640 O O . ASP A 1 84 ? 14.283 -1.915 -19.271 1.00 90.69 84 ASP A O 1
ATOM 644 N N . TRP A 1 85 ? 16.037 -2.365 -17.958 1.00 94.50 85 TRP A N 1
ATOM 645 C CA . TRP A 1 85 ? 15.477 -1.706 -16.779 1.00 94.50 85 TRP A CA 1
ATOM 646 C C . TRP A 1 85 ? 15.567 -0.183 -16.914 1.00 94.50 85 TRP A C 1
ATOM 648 O O . TRP A 1 85 ? 16.518 0.464 -16.471 1.00 94.50 85 TRP A O 1
ATOM 658 N N . TYR A 1 86 ? 14.543 0.402 -17.528 1.00 92.25 86 TYR A N 1
ATOM 659 C CA . TYR A 1 86 ? 14.521 1.818 -17.896 1.00 92.25 86 TYR A CA 1
ATOM 660 C C . TYR A 1 86 ? 14.344 2.779 -16.708 1.00 92.25 86 TYR A C 1
ATOM 662 O O . TYR A 1 86 ? 14.576 3.982 -16.853 1.00 92.25 86 TYR A O 1
ATOM 670 N N . ALA A 1 87 ? 13.843 2.298 -15.567 1.00 92.50 87 ALA A N 1
ATOM 671 C CA . ALA A 1 87 ? 13.450 3.156 -14.456 1.00 92.50 87 ALA A CA 1
ATOM 672 C C . ALA A 1 87 ? 14.659 3.541 -13.593 1.00 92.50 87 ALA A C 1
ATOM 674 O O . ALA A 1 87 ? 15.345 2.685 -13.027 1.00 92.50 87 ALA A O 1
ATOM 675 N N . SER A 1 88 ? 14.897 4.846 -13.455 1.00 90.44 88 SER A N 1
ATOM 676 C CA . SER A 1 88 ? 15.882 5.376 -12.510 1.00 90.44 88 SER A CA 1
ATOM 677 C C . SER A 1 88 ? 15.458 5.103 -11.060 1.00 90.44 88 SER A C 1
ATOM 679 O O . SER A 1 88 ? 14.263 5.165 -10.763 1.00 90.44 88 SER A O 1
ATOM 681 N N . PRO A 1 89 ? 16.407 4.862 -10.132 1.00 91.75 89 PRO A N 1
ATOM 682 C CA . PRO A 1 89 ? 16.087 4.666 -8.724 1.00 91.75 89 PRO A CA 1
ATOM 683 C C . PRO A 1 89 ? 15.293 5.831 -8.122 1.00 91.75 89 PRO A C 1
ATOM 685 O O . PRO A 1 89 ? 15.742 6.975 -8.166 1.00 91.75 89 PRO A O 1
ATOM 688 N N . CYS A 1 90 ? 14.147 5.544 -7.504 1.00 91.75 90 CYS A N 1
ATOM 689 C CA . CYS A 1 90 ? 13.299 6.546 -6.847 1.00 91.75 90 CYS A CA 1
ATOM 690 C C . CYS A 1 90 ? 12.802 6.062 -5.479 1.00 91.75 90 CYS A C 1
ATOM 692 O O . CYS A 1 90 ? 13.174 4.977 -5.027 1.00 91.75 90 CYS A O 1
ATOM 694 N N . GLY A 1 91 ? 12.080 6.916 -4.757 1.00 91.19 91 GLY A N 1
ATOM 695 C CA . GLY A 1 91 ? 11.461 6.554 -3.480 1.00 91.19 91 GLY A CA 1
ATOM 696 C C . GLY A 1 91 ? 10.217 5.684 -3.669 1.00 91.19 91 GLY A C 1
ATOM 697 O O . GLY A 1 91 ? 9.997 5.109 -4.739 1.00 91.19 91 GLY A O 1
ATOM 698 N N . HIS A 1 92 ? 9.405 5.605 -2.617 1.00 93.62 92 HIS A N 1
ATOM 699 C CA . HIS A 1 92 ? 8.132 4.886 -2.644 1.00 93.62 92 HIS A CA 1
ATOM 700 C C . HIS A 1 92 ? 6.951 5.656 -2.049 1.00 93.62 92 HIS A C 1
ATOM 702 O O . HIS A 1 92 ? 5.843 5.468 -2.529 1.00 93.62 92 HIS A O 1
ATOM 708 N N . GLY A 1 93 ? 7.144 6.528 -1.053 1.00 93.00 93 GLY A N 1
ATOM 709 C CA . GLY A 1 93 ? 6.033 7.231 -0.389 1.00 93.00 93 GLY A CA 1
ATOM 710 C C . GLY A 1 93 ? 5.184 8.093 -1.344 1.00 93.00 93 GLY A C 1
ATOM 711 O O . GLY A 1 93 ? 4.033 7.743 -1.608 1.00 93.00 93 GLY A O 1
ATOM 712 N N . PRO A 1 94 ? 5.740 9.185 -1.911 1.00 91.94 94 PRO A N 1
ATOM 713 C CA . PRO A 1 94 ? 5.054 10.021 -2.905 1.00 91.94 94 PRO A CA 1
ATOM 714 C C . PRO A 1 94 ? 4.542 9.247 -4.123 1.00 91.94 94 PRO A C 1
ATOM 716 O O . PRO A 1 94 ? 3.450 9.517 -4.616 1.00 91.94 94 PRO A O 1
ATOM 719 N N . GLN A 1 95 ? 5.315 8.259 -4.583 1.00 94.19 95 GLN A N 1
ATOM 720 C CA . GLN A 1 95 ? 4.982 7.443 -5.750 1.00 94.19 95 GLN A CA 1
ATOM 721 C C . GLN A 1 95 ? 3.784 6.525 -5.478 1.00 94.19 95 GLN A C 1
ATOM 723 O O . GLN A 1 95 ? 2.902 6.403 -6.322 1.00 94.19 95 GLN A O 1
ATOM 728 N N . GLY A 1 96 ? 3.734 5.887 -4.306 1.00 94.19 96 GLY A N 1
ATOM 729 C CA . GLY A 1 96 ? 2.618 5.041 -3.886 1.00 94.19 96 GLY A CA 1
ATOM 730 C C . GLY A 1 96 ? 1.345 5.851 -3.664 1.00 94.19 96 GLY A C 1
ATOM 731 O O . GLY A 1 96 ? 0.281 5.453 -4.129 1.00 94.19 96 GLY A O 1
ATOM 732 N N . TRP A 1 97 ? 1.463 7.022 -3.032 1.00 93.44 97 TRP A N 1
ATOM 733 C CA . TRP A 1 97 ? 0.337 7.944 -2.880 1.00 93.44 97 TRP A CA 1
ATOM 734 C C . TRP A 1 97 ? -0.190 8.435 -4.236 1.00 93.44 97 TRP A C 1
ATOM 736 O O . TRP A 1 97 ? -1.385 8.336 -4.506 1.00 93.44 97 TRP A O 1
ATOM 746 N N . GLY A 1 98 ? 0.708 8.867 -5.129 1.00 92.81 98 GLY A N 1
ATOM 747 C CA . GLY A 1 98 ? 0.363 9.262 -6.495 1.00 92.81 98 GLY A CA 1
ATOM 748 C C . GLY A 1 98 ? -0.277 8.129 -7.304 1.00 92.81 98 GLY A C 1
ATOM 749 O O . GLY A 1 98 ? -1.218 8.374 -8.049 1.00 92.81 98 GLY A O 1
ATOM 750 N N . MET A 1 99 ? 0.159 6.879 -7.124 1.00 94.38 99 MET A N 1
ATOM 751 C CA . MET A 1 99 ? -0.444 5.717 -7.790 1.00 94.38 99 MET A CA 1
ATOM 752 C C . MET A 1 99 ? -1.887 5.459 -7.347 1.00 94.38 99 MET A C 1
ATOM 754 O O . MET A 1 99 ? -2.735 5.156 -8.187 1.00 94.38 99 MET A O 1
ATOM 758 N N . LEU A 1 100 ? -2.183 5.611 -6.055 1.00 92.75 100 LEU A N 1
ATOM 759 C CA . LEU A 1 100 ? -3.526 5.375 -5.522 1.00 92.75 100 LEU A CA 1
ATOM 760 C C . LEU A 1 100 ? -4.540 6.412 -6.035 1.00 92.75 100 LEU A C 1
ATOM 762 O O . LEU A 1 100 ? -5.653 6.042 -6.416 1.00 92.75 100 LEU A O 1
ATOM 766 N N . PHE A 1 101 ? -4.147 7.689 -6.098 1.00 90.62 101 PHE A N 1
ATOM 767 C CA . PHE A 1 101 ? -5.072 8.807 -6.349 1.00 90.62 101 PHE A CA 1
ATOM 768 C C . PHE A 1 101 ? -4.908 9.499 -7.711 1.00 90.62 101 PHE A C 1
ATOM 770 O O . PHE A 1 101 ? -5.780 10.265 -8.119 1.00 90.62 101 PHE A O 1
ATOM 777 N N . GLY A 1 102 ? -3.851 9.192 -8.461 1.00 90.25 102 GLY A N 1
ATOM 778 C CA . GLY A 1 102 ? -3.621 9.730 -9.799 1.00 90.25 102 GLY A CA 1
ATOM 779 C C . GLY A 1 102 ? -4.625 9.230 -10.847 1.00 90.25 102 GLY A C 1
ATOM 780 O O . GLY A 1 102 ? -5.332 8.233 -10.672 1.00 90.25 102 GLY A O 1
ATOM 781 N N . THR A 1 103 ? -4.691 9.934 -11.979 1.00 89.06 103 THR A N 1
ATOM 782 C CA . THR A 1 103 ? -5.682 9.695 -13.049 1.00 89.06 103 THR A CA 1
ATOM 783 C C . THR A 1 103 ? -5.120 8.983 -14.283 1.00 89.06 103 THR A C 1
ATOM 785 O O . THR A 1 103 ? -5.875 8.646 -15.193 1.00 89.06 103 THR A O 1
ATOM 788 N N . GLY A 1 104 ? -3.822 8.690 -14.291 1.00 90.94 104 GLY A N 1
ATOM 789 C CA . GLY A 1 104 ? -3.091 8.051 -15.380 1.00 90.94 104 GLY A CA 1
ATOM 790 C C . GLY A 1 104 ? -3.534 6.647 -15.770 1.00 90.94 104 GLY A C 1
ATOM 791 O O . GLY A 1 104 ? -3.933 5.859 -14.913 1.00 90.94 104 GLY A O 1
ATOM 792 N N . ARG A 1 105 ? -3.408 6.273 -17.052 1.00 92.81 105 ARG A N 1
ATOM 793 C CA . ARG A 1 105 ? -3.790 4.924 -17.525 1.00 92.81 105 ARG A CA 1
ATOM 794 C C . ARG A 1 105 ? -2.921 3.836 -16.892 1.00 92.81 105 ARG A C 1
ATOM 796 O O . ARG A 1 105 ? -3.447 2.784 -16.527 1.00 92.81 105 ARG A O 1
ATOM 803 N N . ALA A 1 106 ? -1.616 4.073 -16.755 1.00 92.88 106 ALA A N 1
ATOM 804 C CA . ALA A 1 106 ? -0.722 3.117 -16.105 1.00 92.88 106 ALA A CA 1
ATOM 805 C C . ALA A 1 106 ? -1.106 2.932 -14.628 1.00 92.88 106 ALA A C 1
ATOM 807 O O . ALA A 1 106 ? -1.212 1.803 -14.154 1.00 92.88 106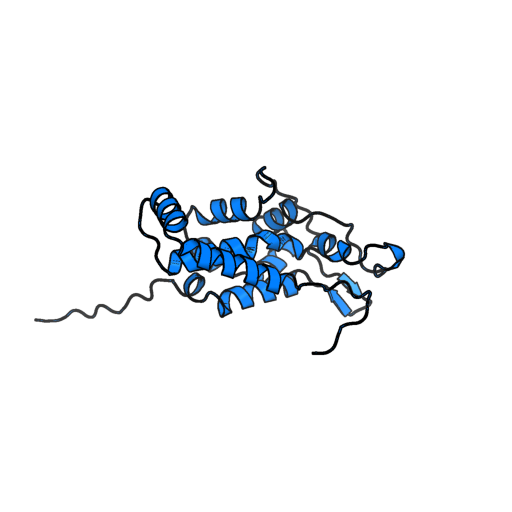 ALA A O 1
ATOM 808 N N . LEU A 1 107 ? -1.422 4.031 -13.937 1.00 95.00 107 LEU A N 1
ATOM 809 C CA . LEU A 1 107 ? -1.847 4.020 -12.534 1.00 95.00 107 LEU A CA 1
ATOM 810 C C . LEU A 1 107 ? -3.181 3.288 -12.354 1.00 95.00 107 LEU A C 1
ATOM 812 O O . LEU A 1 107 ? -3.304 2.433 -11.482 1.00 95.00 107 LEU A O 1
ATOM 816 N N . GLN A 1 108 ? -4.156 3.557 -13.230 1.00 94.94 108 GLN A N 1
ATOM 817 C CA . GLN A 1 108 ? -5.449 2.867 -13.254 1.00 94.94 108 GLN A CA 1
ATOM 818 C C . GLN A 1 108 ? -5.291 1.351 -13.396 1.00 94.94 108 GLN A C 1
ATOM 820 O O . GLN A 1 108 ? -5.961 0.594 -12.697 1.00 94.94 108 GLN A O 1
ATOM 825 N N . ARG A 1 109 ? -4.390 0.912 -14.280 1.00 96.75 109 ARG A N 1
ATOM 826 C CA . ARG A 1 109 ? -4.084 -0.507 -14.488 1.00 96.75 109 ARG A CA 1
ATOM 827 C C . ARG A 1 109 ? -3.492 -1.147 -13.234 1.00 96.75 109 ARG A C 1
ATOM 829 O O . ARG A 1 109 ? -3.921 -2.230 -12.860 1.00 96.75 109 ARG A O 1
ATOM 836 N N . VAL A 1 110 ? -2.542 -0.479 -12.581 1.00 97.44 110 VAL A N 1
ATOM 837 C CA . VAL A 1 110 ? -1.907 -0.987 -11.355 1.00 97.44 110 VAL A CA 1
ATOM 838 C C . VAL A 1 110 ? -2.911 -1.058 -10.204 1.00 97.44 110 VAL A C 1
ATOM 840 O O . VAL A 1 110 ? -3.064 -2.106 -9.579 1.00 97.44 110 VAL A O 1
ATOM 843 N N . ARG A 1 111 ? -3.657 0.023 -9.950 1.00 95.12 111 ARG A N 1
ATOM 844 C CA . ARG A 1 111 ? -4.607 0.086 -8.829 1.00 95.12 111 ARG A CA 1
ATOM 845 C C . ARG A 1 111 ? -5.804 -0.854 -8.990 1.00 95.12 111 ARG A C 1
ATOM 847 O O . ARG A 1 111 ? -6.433 -1.191 -7.995 1.00 95.12 111 ARG A O 1
ATOM 854 N N . ALA A 1 112 ? -6.107 -1.307 -10.211 1.00 96.31 112 ALA A N 1
ATOM 855 C CA . ALA A 1 112 ? -7.156 -2.297 -10.463 1.00 96.31 112 ALA A CA 1
ATOM 856 C C . ALA A 1 112 ? -6.895 -3.643 -9.759 1.00 96.31 112 ALA A C 1
ATOM 858 O O . ALA A 1 112 ? -7.833 -4.406 -9.539 1.00 96.31 112 ALA A O 1
ATOM 859 N N . GLY A 1 113 ? -5.645 -3.922 -9.373 1.00 96.25 113 GLY A N 1
ATOM 860 C CA . GLY A 1 113 ? -5.294 -5.083 -8.558 1.00 96.25 113 GLY A CA 1
ATOM 861 C C . GLY A 1 113 ? -5.740 -4.988 -7.093 1.00 96.25 113 GLY A C 1
ATOM 862 O O . GLY A 1 113 ? -5.717 -5.997 -6.394 1.00 96.25 113 GLY A O 1
ATOM 863 N N . LEU A 1 114 ? -6.152 -3.811 -6.610 1.00 96.81 114 LEU A N 1
ATOM 864 C CA . LEU A 1 114 ? -6.521 -3.577 -5.212 1.00 96.81 114 LEU A CA 1
ATOM 865 C C . LEU A 1 114 ? -8.039 -3.675 -4.978 1.00 96.81 114 LEU A C 1
ATOM 867 O O . LEU A 1 114 ? -8.829 -3.381 -5.876 1.00 96.81 114 LEU A O 1
ATOM 871 N N . PRO A 1 115 ? -8.479 -4.014 -3.750 1.00 94.56 115 PRO A N 1
ATOM 872 C CA . PRO A 1 115 ? -9.887 -3.975 -3.349 1.00 94.56 115 PRO A CA 1
ATOM 873 C C . PRO A 1 115 ? -10.392 -2.535 -3.115 1.00 94.56 115 PRO A C 1
ATOM 875 O O . PRO A 1 115 ? -10.823 -2.181 -2.020 1.00 94.56 115 PRO A O 1
ATOM 878 N N . LEU A 1 116 ? -10.286 -1.667 -4.130 1.00 91.75 116 LEU A N 1
ATOM 879 C CA . LEU A 1 116 ? -10.574 -0.231 -3.995 1.00 91.75 116 LEU A CA 1
ATOM 880 C C . LEU A 1 116 ? -12.026 0.048 -3.606 1.00 91.75 116 LEU A C 1
ATOM 882 O O . LEU A 1 116 ? -12.269 0.894 -2.757 1.00 91.75 116 LEU A O 1
ATOM 886 N N . THR A 1 117 ? -12.982 -0.698 -4.167 1.00 91.31 117 THR A N 1
ATOM 887 C CA . THR A 1 117 ? -14.404 -0.544 -3.827 1.00 91.31 117 THR A CA 1
ATOM 888 C C . THR A 1 117 ? -14.661 -0.798 -2.345 1.00 91.31 117 THR A C 1
ATOM 890 O O . THR A 1 117 ? -15.457 -0.095 -1.726 1.00 91.31 117 THR A O 1
ATOM 893 N N . GLU A 1 118 ? -13.989 -1.789 -1.763 1.00 92.25 118 GLU A N 1
ATOM 894 C CA . GLU A 1 118 ? -14.079 -2.072 -0.339 1.00 92.25 118 GLU A CA 1
ATOM 895 C C . GLU A 1 118 ? -13.390 -0.981 0.487 1.00 92.25 118 GLU A C 1
ATOM 897 O O . GLU A 1 118 ? -13.992 -0.492 1.436 1.00 92.25 118 GLU A O 1
ATOM 902 N N . LEU A 1 119 ? -12.180 -0.544 0.115 1.00 91.88 119 LEU A N 1
ATOM 903 C CA . LEU A 1 119 ? -11.479 0.548 0.811 1.00 91.88 119 LEU A CA 1
ATOM 904 C C . LEU A 1 119 ? -12.309 1.842 0.830 1.00 91.88 119 LEU A C 1
ATOM 906 O O . LEU A 1 119 ? -12.442 2.474 1.880 1.00 91.88 119 LEU A O 1
ATOM 910 N N . ASP A 1 120 ? -12.922 2.200 -0.299 1.00 90.00 120 ASP A N 1
ATOM 911 C CA . ASP A 1 120 ? -13.793 3.374 -0.429 1.00 90.00 120 ASP A CA 1
ATOM 912 C C . ASP A 1 120 ? -15.025 3.278 0.488 1.00 90.00 120 ASP A C 1
ATOM 914 O O . ASP A 1 120 ? -15.569 4.292 0.933 1.00 90.00 120 ASP A O 1
ATOM 918 N N . SER A 1 121 ? -15.456 2.060 0.836 1.00 90.25 121 SER A N 1
ATOM 919 C CA . SER A 1 121 ? -16.609 1.824 1.706 1.00 90.25 121 SER A CA 1
ATOM 920 C C . SER A 1 121 ? -16.281 1.871 3.206 1.00 90.25 121 SER A C 1
ATOM 922 O O . SER A 1 121 ? -17.185 1.698 4.029 1.00 90.25 121 SER A O 1
ATOM 924 N N . TRP A 1 122 ? -15.018 2.049 3.609 1.00 91.00 122 TRP A N 1
ATOM 925 C CA . TRP A 1 122 ? -14.604 2.016 5.024 1.00 91.00 122 TRP A CA 1
ATOM 926 C C . TRP A 1 122 ? -14.852 3.331 5.776 1.00 91.00 122 TRP A C 1
ATOM 928 O O . TRP A 1 122 ? -14.654 3.392 6.992 1.00 91.00 122 TRP A O 1
ATOM 938 N N . GLY A 1 123 ? -15.352 4.350 5.077 1.00 86.50 123 GLY A N 1
ATOM 939 C CA . GLY A 1 123 ? -15.721 5.651 5.629 1.00 86.50 123 GLY A CA 1
ATOM 940 C C . GLY A 1 123 ? -14.645 6.719 5.432 1.00 86.50 123 GLY A C 1
ATOM 941 O O . GLY A 1 123 ? -13.512 6.439 5.047 1.00 86.50 123 GLY A O 1
ATOM 942 N N . GLU A 1 124 ? -15.011 7.967 5.728 1.00 81.88 124 GLU A N 1
ATOM 943 C CA . GLU A 1 124 ? -14.231 9.167 5.379 1.00 81.88 124 GLU A CA 1
ATOM 944 C C . GLU A 1 124 ? -12.802 9.176 5.952 1.00 81.88 124 GLU A C 1
ATOM 946 O O . GLU A 1 124 ? -11.882 9.704 5.333 1.00 81.88 124 GLU A O 1
ATOM 951 N N . GLY A 1 125 ? -12.586 8.543 7.110 1.00 87.19 125 GLY A N 1
ATOM 952 C CA . GLY A 1 125 ? -11.267 8.471 7.745 1.00 87.19 125 GLY A CA 1
ATOM 953 C C . GLY A 1 125 ? -10.276 7.516 7.069 1.00 87.19 125 GLY A C 1
ATOM 954 O O . GLY A 1 125 ? -9.084 7.586 7.367 1.00 87.19 125 GLY A O 1
ATOM 955 N N . CYS A 1 126 ? -10.728 6.630 6.172 1.00 91.06 126 CYS A N 1
ATOM 956 C CA . CYS A 1 126 ? -9.875 5.608 5.559 1.00 91.06 126 CYS A CA 1
ATOM 957 C C . CYS A 1 126 ? -8.724 6.227 4.758 1.00 91.06 126 CYS A C 1
ATOM 959 O O . CYS A 1 126 ? -7.568 5.861 4.955 1.00 91.06 126 CYS A O 1
ATOM 961 N N . VAL A 1 127 ? -9.023 7.222 3.918 1.00 90.75 127 VAL A N 1
ATOM 962 C CA . VAL A 1 127 ? -8.017 7.916 3.099 1.00 90.75 127 V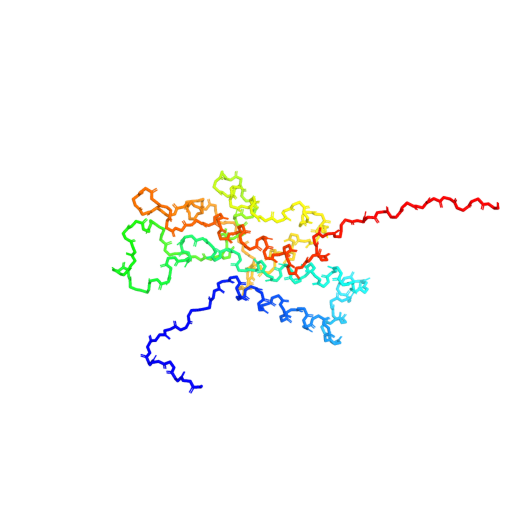AL A CA 1
ATOM 963 C C . VAL A 1 127 ? -6.978 8.616 3.977 1.00 90.75 127 VAL A C 1
ATOM 965 O O . VAL A 1 127 ? -5.783 8.522 3.707 1.00 90.75 127 VAL A O 1
ATOM 968 N N . THR A 1 128 ? -7.402 9.261 5.068 1.00 91.00 128 THR A N 1
ATOM 969 C CA . THR A 1 128 ? -6.489 9.925 6.013 1.00 91.00 128 THR A CA 1
ATOM 970 C C . THR A 1 128 ? -5.579 8.929 6.729 1.00 91.00 128 THR A C 1
ATOM 972 O O . THR A 1 128 ? -4.382 9.176 6.858 1.00 91.00 128 THR A O 1
ATOM 975 N N . LEU A 1 129 ? -6.118 7.793 7.178 1.00 93.00 129 LEU A N 1
ATOM 976 C CA . LEU A 1 129 ? -5.322 6.745 7.820 1.00 93.00 129 LEU A CA 1
ATOM 977 C C . LEU A 1 129 ? -4.349 6.090 6.832 1.00 93.00 129 LEU A C 1
ATOM 979 O O . LEU A 1 129 ? -3.197 5.842 7.186 1.00 93.00 129 LEU A O 1
ATOM 983 N N . LEU A 1 130 ? -4.772 5.875 5.586 1.00 92.75 130 LEU A N 1
ATOM 984 C CA . LEU A 1 130 ? -3.906 5.377 4.521 1.00 92.75 130 LEU A CA 1
ATOM 985 C C . LEU A 1 130 ? -2.781 6.370 4.208 1.00 92.75 130 LEU A C 1
ATOM 987 O O . LEU A 1 130 ? -1.617 5.976 4.152 1.00 92.75 130 LEU A O 1
ATOM 991 N N . HIS A 1 131 ? -3.089 7.665 4.106 1.00 91.44 131 HIS A N 1
ATOM 992 C CA . HIS A 1 131 ? -2.082 8.714 3.919 1.00 91.44 131 HIS A CA 1
ATOM 993 C C . HIS A 1 131 ? -1.069 8.744 5.061 1.00 91.44 131 HIS A C 1
ATOM 995 O O . HIS A 1 131 ? 0.138 8.810 4.818 1.00 91.44 131 HIS A O 1
ATOM 1001 N N . ALA A 1 132 ? -1.551 8.640 6.303 1.00 91.31 132 ALA A N 1
ATOM 1002 C CA . ALA A 1 132 ? -0.705 8.571 7.487 1.00 91.31 132 ALA A CA 1
ATOM 1003 C C . ALA A 1 132 ? 0.205 7.334 7.463 1.00 91.31 132 ALA A C 1
ATOM 1005 O O . ALA A 1 132 ? 1.388 7.457 7.771 1.00 91.31 132 ALA A O 1
ATOM 1006 N N . SER A 1 133 ? -0.312 6.173 7.043 1.00 92.19 133 SER A N 1
ATOM 1007 C CA . SER A 1 133 ? 0.477 4.938 6.945 1.00 92.19 133 SER A CA 1
ATOM 1008 C C . SER A 1 133 ? 1.610 5.044 5.917 1.00 92.19 133 SER A C 1
ATOM 1010 O O . SER A 1 133 ? 2.738 4.652 6.202 1.00 92.19 133 SER A O 1
ATOM 1012 N N . ILE A 1 134 ? 1.352 5.659 4.759 1.00 91.12 134 ILE A N 1
ATOM 1013 C CA . ILE A 1 134 ? 2.352 5.838 3.695 1.00 91.12 134 ILE A CA 1
ATOM 1014 C C . ILE A 1 134 ? 3.387 6.909 4.087 1.00 91.12 134 ILE A C 1
ATOM 1016 O O . ILE A 1 134 ? 4.556 6.836 3.698 1.00 91.12 134 ILE A O 1
ATOM 1020 N N . SER A 1 135 ? 2.995 7.882 4.912 1.00 85.25 135 SER A N 1
ATOM 1021 C CA . SER A 1 135 ? 3.834 8.994 5.377 1.00 85.25 135 SER A CA 1
ATOM 1022 C C . SER A 1 135 ? 4.780 8.604 6.532 1.00 85.25 135 SER A C 1
ATOM 1024 O O . SER A 1 135 ? 4.813 9.256 7.573 1.00 85.25 135 SER A O 1
ATOM 1026 N N . HIS A 1 136 ? 5.606 7.565 6.367 1.00 70.06 136 HIS A N 1
ATOM 1027 C CA . HIS A 1 136 ? 6.481 7.021 7.427 1.00 70.06 136 HIS A CA 1
ATOM 1028 C C . HIS A 1 136 ? 7.745 7.866 7.755 1.00 70.06 136 HIS A C 1
ATOM 1030 O O . HIS A 1 136 ? 8.605 7.420 8.514 1.00 70.06 136 HIS A O 1
ATOM 1036 N N . HIS A 1 137 ? 7.865 9.104 7.243 1.00 58.81 137 HIS A N 1
ATOM 1037 C CA . HIS A 1 137 ? 8.997 10.024 7.495 1.00 58.81 137 HIS A CA 1
ATOM 1038 C C . HIS A 1 137 ? 8.614 11.354 8.179 1.00 58.81 137 HIS A C 1
ATOM 1040 O O 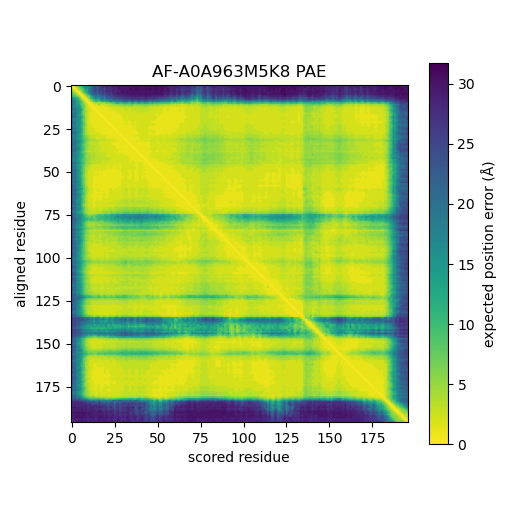. HIS A 1 137 ? 9.369 12.327 8.135 1.00 58.81 137 HIS A O 1
ATOM 1046 N N . GLY A 1 138 ? 7.444 11.424 8.823 1.00 55.19 138 GLY A N 1
ATOM 1047 C CA . GLY A 1 138 ? 7.058 12.568 9.667 1.00 55.19 138 GLY A CA 1
ATOM 1048 C C . GLY A 1 138 ? 6.659 13.842 8.909 1.00 55.19 138 GLY A C 1
ATOM 1049 O O . GLY A 1 138 ? 6.361 14.858 9.534 1.00 55.19 138 GLY A O 1
ATOM 1050 N N . ARG A 1 139 ? 6.612 13.795 7.572 1.00 60.69 139 ARG A N 1
ATOM 1051 C CA . ARG A 1 139 ? 5.967 14.803 6.721 1.00 60.69 139 ARG A CA 1
ATOM 1052 C C . ARG A 1 139 ? 4.937 14.113 5.827 1.00 60.69 139 ARG A C 1
ATOM 1054 O O . ARG A 1 139 ? 5.272 13.063 5.274 1.00 60.69 139 ARG A O 1
ATOM 1061 N N . PRO A 1 140 ? 3.728 14.680 5.670 1.00 72.31 140 PRO A N 1
ATOM 1062 C CA . PRO A 1 140 ? 2.748 14.154 4.731 1.00 72.31 140 PRO A CA 1
ATOM 1063 C C . PRO A 1 140 ? 3.351 14.070 3.329 1.00 72.31 140 PRO A C 1
ATOM 1065 O O . PRO A 1 140 ? 3.955 15.037 2.855 1.00 72.31 140 PRO A O 1
ATOM 1068 N N . VAL A 1 141 ? 3.219 12.914 2.680 1.00 76.50 141 VAL A N 1
ATOM 1069 C CA . VAL A 1 141 ? 3.674 12.756 1.294 1.00 76.50 141 VAL A CA 1
ATOM 1070 C C . VAL A 1 141 ? 2.825 13.628 0.370 1.00 76.50 141 VAL A C 1
ATOM 1072 O O . VAL A 1 141 ? 1.604 13.695 0.518 1.00 76.50 141 VAL A O 1
ATOM 1075 N N . THR A 1 142 ? 3.471 14.294 -0.583 1.00 75.81 142 THR A N 1
ATOM 1076 C CA . THR A 1 142 ? 2.800 14.911 -1.732 1.00 75.81 142 THR A CA 1
ATOM 1077 C C . THR A 1 142 ? 2.743 13.912 -2.879 1.00 75.81 142 THR A C 1
ATOM 1079 O O . THR A 1 142 ? 3.534 12.972 -2.919 1.00 75.81 142 THR A O 1
ATOM 1082 N N . GLU A 1 143 ? 1.829 14.108 -3.821 1.00 71.56 143 GLU A N 1
ATOM 1083 C CA . GLU A 1 143 ? 1.744 13.263 -5.013 1.00 71.56 143 GLU A CA 1
ATOM 1084 C C . GLU A 1 143 ? 2.987 13.431 -5.900 1.00 71.56 143 GLU A C 1
ATOM 1086 O O . GLU A 1 143 ? 3.419 14.551 -6.177 1.00 71.56 143 GLU A O 1
ATOM 1091 N N . ASP A 1 144 ? 3.551 12.309 -6.354 1.00 73.31 144 ASP A N 1
ATOM 1092 C CA . ASP A 1 144 ? 4.463 12.258 -7.498 1.00 73.31 144 ASP A CA 1
ATOM 1093 C C . ASP A 1 144 ? 3.750 11.521 -8.639 1.00 73.31 144 ASP A C 1
ATOM 1095 O O . ASP A 1 144 ? 3.461 10.327 -8.544 1.00 73.31 144 ASP A O 1
ATOM 1099 N N . GLY A 1 145 ? 3.432 12.261 -9.702 1.00 60.62 145 GLY A N 1
ATOM 1100 C CA . GLY A 1 145 ? 2.656 11.791 -10.850 1.00 60.62 145 GLY A CA 1
ATOM 1101 C C . GLY A 1 145 ? 3.462 11.019 -11.895 1.00 60.62 145 GLY A C 1
ATOM 1102 O O . GLY A 1 145 ? 3.008 10.905 -13.032 1.00 60.62 145 GLY A O 1
ATOM 1103 N N . SER A 1 146 ? 4.664 10.528 -11.578 1.00 78.00 146 SER A N 1
ATOM 1104 C CA . SER A 1 146 ? 5.452 9.747 -12.535 1.00 78.00 146 SER A CA 1
ATOM 1105 C C . SER A 1 146 ? 4.763 8.419 -12.870 1.00 78.00 146 SER A C 1
ATOM 1107 O O . SER A 1 146 ? 4.910 7.424 -12.170 1.00 78.00 146 SER A O 1
ATOM 1109 N N . GLU A 1 147 ? 4.011 8.380 -13.970 1.00 85.62 147 GLU A N 1
ATOM 1110 C CA . GLU A 1 147 ? 3.347 7.158 -14.448 1.00 85.62 147 GLU A CA 1
ATOM 1111 C C . GLU A 1 147 ? 4.336 6.120 -14.980 1.00 85.62 147 GLU A C 1
ATOM 1113 O O . GLU A 1 147 ? 4.105 4.918 -14.882 1.00 85.62 147 GLU A O 1
ATOM 1118 N N . LYS A 1 148 ? 5.473 6.580 -15.509 1.00 93.00 148 LYS A N 1
ATOM 1119 C CA . LYS A 1 148 ? 6.438 5.731 -16.212 1.00 93.00 148 LYS A CA 1
ATOM 1120 C C . LYS A 1 148 ? 7.011 4.625 -15.322 1.00 93.00 148 LYS A C 1
ATOM 1122 O O . LYS A 1 148 ? 7.270 3.526 -15.795 1.00 93.00 148 LYS A O 1
ATOM 1127 N N . ILE A 1 149 ? 7.207 4.876 -14.028 1.00 95.81 149 ILE A N 1
ATOM 1128 C CA . ILE A 1 149 ? 7.717 3.866 -13.077 1.00 95.81 149 ILE A CA 1
ATOM 1129 C C . ILE A 1 149 ? 6.687 2.774 -12.735 1.00 95.81 149 ILE A C 1
ATOM 1131 O O . ILE A 1 149 ? 7.023 1.840 -12.012 1.00 95.81 149 ILE A O 1
ATOM 1135 N N . TRP A 1 150 ? 5.456 2.896 -13.235 1.00 97.12 150 TRP A N 1
ATOM 1136 C CA . TRP A 1 150 ? 4.354 1.947 -13.061 1.00 97.12 150 TRP A CA 1
ATOM 1137 C C . TRP A 1 150 ? 4.044 1.147 -14.341 1.00 97.12 150 TRP A C 1
ATOM 1139 O O . TRP A 1 150 ? 3.106 0.343 -14.378 1.00 97.12 150 TRP A O 1
ATOM 1149 N N . GLU A 1 151 ? 4.826 1.359 -15.401 1.00 96.88 151 GLU A N 1
ATOM 1150 C CA . GLU A 1 151 ? 4.770 0.558 -16.623 1.00 96.88 151 GLU A CA 1
ATOM 1151 C C . GLU A 1 151 ? 5.584 -0.745 -16.482 1.00 96.88 151 GLU A C 1
ATOM 1153 O O . GLU A 1 151 ? 6.478 -0.830 -15.633 1.00 96.88 151 GLU A O 1
ATOM 1158 N N . PRO A 1 152 ? 5.280 -1.783 -17.282 1.00 97.38 152 PRO A N 1
ATOM 1159 C CA . PRO A 1 152 ? 6.047 -3.021 -17.268 1.00 97.38 152 PRO A CA 1
ATOM 1160 C C . PRO A 1 152 ? 7.477 -2.811 -17.780 1.00 97.38 152 PRO A C 1
ATOM 1162 O O . PRO A 1 152 ? 7.706 -2.133 -18.782 1.00 97.38 152 PRO A O 1
ATOM 1165 N N . VAL A 1 153 ? 8.442 -3.463 -17.137 1.00 96.69 153 VAL A N 1
ATOM 1166 C CA . VAL A 1 153 ? 9.798 -3.640 -17.663 1.00 96.69 153 VAL A CA 1
ATOM 1167 C C . VAL A 1 153 ? 9.805 -4.879 -18.549 1.00 96.69 153 VAL A C 1
ATOM 1169 O O . VAL A 1 153 ? 9.477 -5.974 -18.088 1.00 96.69 153 VAL A O 1
ATOM 1172 N N . LEU A 1 154 ? 10.199 -4.711 -19.808 1.00 96.38 154 LEU A N 1
ATOM 1173 C CA . LEU A 1 154 ? 10.313 -5.798 -20.780 1.00 96.38 154 LEU A CA 1
ATOM 1174 C C . LEU A 1 154 ? 11.751 -6.330 -20.851 1.00 96.38 154 LEU A C 1
ATOM 1176 O O . LEU A 1 154 ? 12.704 -5.621 -20.542 1.00 96.38 154 LEU A O 1
ATOM 1180 N N . GLU A 1 155 ? 11.896 -7.578 -21.273 1.00 93.12 155 GLU A N 1
ATOM 1181 C CA . GLU A 1 155 ? 13.136 -8.219 -21.706 1.00 93.12 155 GLU A CA 1
ATOM 1182 C C . GLU A 1 155 ? 12.854 -8.873 -23.064 1.00 93.12 155 GLU A C 1
ATOM 1184 O O . GLU A 1 155 ? 12.224 -9.931 -23.151 1.00 93.12 155 GLU A O 1
ATOM 1189 N N . GLY A 1 156 ? 13.242 -8.187 -24.144 1.00 90.38 156 GLY A N 1
ATOM 1190 C CA . GLY A 1 156 ? 12.767 -8.515 -25.491 1.00 90.38 156 GLY A CA 1
ATOM 1191 C C . GLY A 1 156 ? 11.239 -8.430 -25.577 1.00 90.38 156 GLY A C 1
ATOM 1192 O O . GLY A 1 156 ? 10.657 -7.402 -25.237 1.00 90.38 156 GLY A O 1
ATOM 1193 N N . ASP A 1 157 ? 10.599 -9.527 -25.989 1.00 91.69 157 ASP A N 1
ATOM 1194 C CA . ASP A 1 157 ? 9.135 -9.635 -26.102 1.00 91.69 157 ASP A CA 1
ATOM 1195 C C . ASP A 1 157 ? 8.455 -10.145 -24.813 1.00 91.69 157 ASP A C 1
ATOM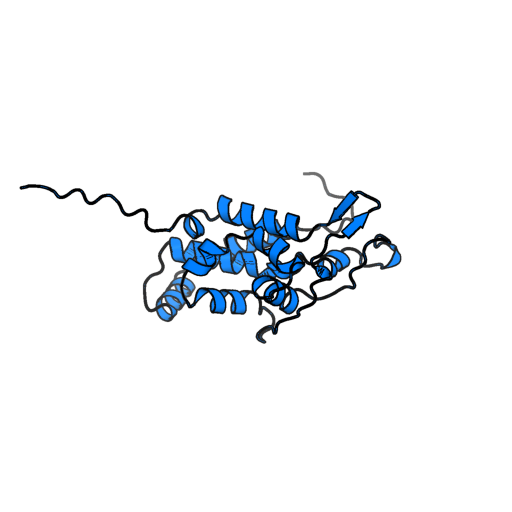 1197 O O . ASP A 1 157 ? 7.238 -10.328 -24.778 1.00 91.69 157 ASP A O 1
ATOM 1201 N N . SER A 1 158 ? 9.224 -10.417 -23.751 1.00 94.12 158 SER A N 1
ATOM 1202 C CA . SER A 1 158 ? 8.713 -10.946 -22.479 1.00 94.12 158 SER A CA 1
ATOM 1203 C C . SER A 1 158 ? 8.668 -9.874 -21.392 1.00 94.12 158 SER A C 1
ATOM 1205 O O . SER A 1 158 ? 9.484 -8.956 -21.371 1.00 94.12 158 SER A O 1
ATOM 1207 N N . VAL A 1 159 ? 7.731 -9.994 -20.451 1.00 96.19 159 VAL A N 1
ATOM 1208 C CA . VAL A 1 159 ? 7.659 -9.105 -19.283 1.00 96.19 159 VAL A CA 1
ATOM 1209 C C . VAL A 1 159 ? 8.624 -9.605 -18.210 1.00 96.19 159 VAL A C 1
ATOM 1211 O O . VAL A 1 159 ? 8.492 -10.725 -17.722 1.00 96.19 159 VAL A O 1
ATOM 1214 N N . ARG A 1 160 ? 9.589 -8.766 -17.827 1.00 95.56 160 ARG A N 1
ATOM 1215 C CA . ARG A 1 160 ? 10.546 -9.036 -16.745 1.00 95.56 160 ARG A CA 1
ATOM 1216 C C . ARG A 1 160 ? 9.976 -8.664 -15.380 1.00 95.56 160 ARG A C 1
ATOM 1218 O O . ARG A 1 160 ? 10.212 -9.368 -14.403 1.00 95.56 160 ARG A O 1
ATOM 1225 N N . TYR A 1 161 ? 9.285 -7.531 -15.300 1.00 97.31 161 TYR A N 1
ATOM 1226 C CA . TYR A 1 161 ? 8.630 -7.067 -14.081 1.00 97.31 161 TYR A CA 1
ATOM 1227 C C . TYR A 1 161 ? 7.418 -6.214 -14.426 1.00 97.31 161 TYR A C 1
ATOM 1229 O O . TYR A 1 161 ? 7.525 -5.301 -15.242 1.00 97.31 161 TYR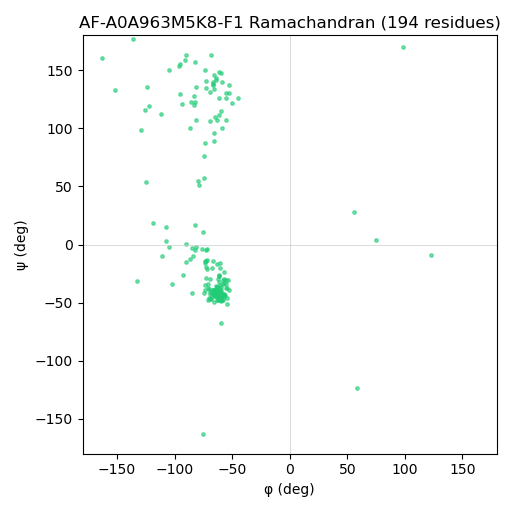 A O 1
ATOM 1237 N N . ASP A 1 162 ? 6.291 -6.477 -13.771 1.00 98.00 162 ASP A N 1
ATOM 1238 C CA . ASP A 1 162 ? 5.089 -5.667 -13.908 1.00 98.00 162 ASP A CA 1
ATOM 1239 C C . ASP A 1 162 ? 4.599 -5.196 -12.531 1.00 98.00 162 ASP A C 1
ATOM 1241 O O . ASP A 1 162 ? 4.173 -6.017 -11.709 1.00 98.00 162 ASP A O 1
ATOM 1245 N N . PRO A 1 163 ? 4.607 -3.878 -12.265 1.00 98.06 163 PRO A N 1
ATOM 1246 C CA . PRO A 1 163 ? 4.006 -3.322 -11.060 1.00 98.06 163 PRO A CA 1
ATOM 1247 C C . PRO A 1 163 ? 2.533 -3.711 -10.873 1.00 98.06 163 PRO A C 1
ATOM 1249 O O . PRO A 1 163 ? 2.083 -3.845 -9.736 1.00 98.06 163 PRO A O 1
ATOM 1252 N N . ALA A 1 164 ? 1.774 -3.918 -11.957 1.00 98.31 164 ALA A N 1
ATOM 1253 C CA . ALA A 1 164 ? 0.375 -4.328 -11.867 1.00 98.31 164 ALA A CA 1
ATOM 1254 C C . ALA A 1 164 ? 0.231 -5.762 -11.347 1.00 98.31 164 ALA A C 1
ATOM 1256 O O . ALA A 1 164 ? -0.618 -5.997 -10.493 1.00 98.31 164 ALA A O 1
ATOM 1257 N N . ASP A 1 165 ? 1.086 -6.692 -11.779 1.00 98.44 165 ASP A N 1
ATOM 1258 C CA . ASP A 1 165 ? 1.068 -8.075 -11.283 1.00 98.44 165 ASP A CA 1
ATOM 1259 C C . ASP A 1 165 ? 1.489 -8.137 -9.809 1.00 98.44 165 ASP A C 1
ATOM 1261 O O . ASP A 1 165 ? 0.889 -8.856 -9.000 1.00 98.44 165 ASP A O 1
ATOM 1265 N N . ALA A 1 166 ? 2.484 -7.329 -9.427 1.00 98.19 166 ALA A N 1
ATOM 1266 C CA . ALA A 1 166 ? 2.912 -7.204 -8.037 1.00 98.19 166 ALA A CA 1
ATOM 1267 C C . ALA A 1 166 ? 1.779 -6.668 -7.142 1.00 98.19 166 ALA A C 1
ATOM 1269 O O . ALA A 1 166 ? 1.488 -7.247 -6.094 1.00 98.19 166 ALA A O 1
ATOM 1270 N N . VAL A 1 167 ? 1.098 -5.599 -7.565 1.00 98.50 167 VAL A N 1
ATOM 1271 C CA . VAL A 1 167 ? -0.016 -5.000 -6.813 1.00 98.50 167 VAL A CA 1
ATOM 1272 C C . VAL A 1 167 ? -1.267 -5.887 -6.828 1.00 98.50 167 VAL A C 1
ATOM 1274 O O . VAL A 1 167 ? -1.958 -5.976 -5.814 1.00 98.50 167 VAL A O 1
ATOM 1277 N N . ALA A 1 168 ? -1.540 -6.614 -7.912 1.00 98.62 168 ALA A N 1
ATOM 1278 C CA . ALA A 1 168 ? -2.607 -7.614 -7.951 1.00 98.62 168 ALA A CA 1
ATOM 1279 C C . ALA A 1 168 ? -2.356 -8.753 -6.953 1.00 98.62 168 ALA A C 1
ATOM 1281 O O . ALA A 1 168 ? -3.277 -9.168 -6.248 1.00 98.62 168 ALA A O 1
ATOM 1282 N N . SER A 1 169 ? -1.106 -9.205 -6.821 1.00 98.50 169 SER A N 1
ATOM 1283 C CA . SER A 1 169 ? -0.726 -10.195 -5.806 1.00 98.50 169 SER A CA 1
ATOM 1284 C C . SER A 1 169 ? -0.964 -9.662 -4.390 1.00 98.50 169 SER A C 1
ATOM 1286 O O . SER A 1 169 ? -1.535 -10.361 -3.557 1.00 98.50 169 SER A O 1
ATOM 1288 N N . MET A 1 170 ? -0.623 -8.394 -4.130 1.00 98.44 170 MET A N 1
ATOM 1289 C CA . MET A 1 170 ? -0.921 -7.724 -2.857 1.00 98.44 170 MET A CA 1
ATOM 1290 C C . MET A 1 170 ? -2.427 -7.668 -2.571 1.00 98.44 170 MET A C 1
ATOM 1292 O O . MET A 1 170 ? -2.851 -7.987 -1.461 1.00 98.44 170 MET A O 1
ATOM 1296 N N . GLY A 1 171 ? -3.250 -7.309 -3.558 1.00 98.12 171 GLY A N 1
ATOM 1297 C CA . GLY A 1 171 ? -4.706 -7.296 -3.409 1.00 98.12 171 GLY A CA 1
ATOM 1298 C C . GLY A 1 171 ? -5.299 -8.686 -3.165 1.00 98.12 171 GLY A C 1
ATOM 1299 O O . GLY A 1 171 ? -6.188 -8.834 -2.325 1.00 98.12 171 GLY A O 1
ATOM 1300 N N . ALA A 1 172 ? -4.776 -9.719 -3.830 1.00 98.31 172 ALA A N 1
ATOM 1301 C CA . ALA A 1 172 ? -5.159 -11.107 -3.581 1.00 98.31 172 ALA A CA 1
ATOM 1302 C C . ALA A 1 172 ? -4.804 -11.544 -2.150 1.00 98.31 172 ALA A C 1
ATOM 1304 O O . ALA A 1 172 ? -5.650 -12.117 -1.460 1.00 98.31 172 ALA A O 1
ATOM 1305 N N . THR A 1 173 ? -3.607 -11.203 -1.665 1.00 98.44 173 THR A N 1
ATOM 1306 C CA . THR A 1 173 ? -3.200 -11.440 -0.272 1.00 98.44 173 THR A CA 1
ATOM 1307 C C . THR A 1 173 ? -4.110 -10.713 0.707 1.00 98.44 173 THR A C 1
ATOM 1309 O O . THR A 1 173 ? -4.531 -11.321 1.689 1.00 98.44 173 THR A O 1
ATOM 1312 N N . VAL A 1 174 ? -4.495 -9.462 0.426 1.00 97.88 174 VAL A N 1
ATOM 1313 C CA . VAL A 1 174 ? -5.442 -8.727 1.276 1.00 97.88 174 VAL A CA 1
ATOM 1314 C C . VAL A 1 174 ? -6.763 -9.483 1.409 1.00 97.88 174 VAL A C 1
ATOM 1316 O O . VAL A 1 174 ? -7.246 -9.687 2.523 1.00 97.88 174 VAL A O 1
ATOM 1319 N N . ARG A 1 175 ? -7.328 -9.947 0.289 1.00 96.62 175 ARG A N 1
ATOM 1320 C CA . ARG A 1 175 ? -8.591 -10.700 0.281 1.00 96.62 175 ARG A CA 1
ATOM 1321 C C . ARG A 1 175 ? -8.475 -12.037 1.016 1.00 96.62 175 ARG A C 1
ATOM 1323 O O . ARG A 1 175 ? -9.391 -12.408 1.741 1.00 96.62 175 ARG A O 1
ATOM 1330 N N . ALA A 1 176 ? -7.358 -12.741 0.851 1.00 97.00 176 ALA A N 1
ATOM 1331 C CA . ALA A 1 176 ? -7.147 -14.051 1.459 1.00 97.00 176 ALA A CA 1
ATOM 1332 C C . ALA A 1 176 ? -6.865 -13.980 2.972 1.00 97.00 176 ALA A C 1
ATOM 1334 O O . ALA A 1 176 ? -7.393 -14.791 3.730 1.00 97.00 176 ALA A O 1
ATOM 1335 N N . HIS A 1 177 ? -6.049 -13.021 3.420 1.00 96.94 177 HIS A N 1
ATOM 1336 C CA . HIS A 1 177 ? -5.590 -12.936 4.812 1.00 96.94 177 HIS A CA 1
ATOM 1337 C C . HIS A 1 177 ? -6.478 -12.056 5.697 1.00 96.94 177 HIS A C 1
ATOM 1339 O O . HIS A 1 177 ? -6.543 -12.282 6.905 1.00 96.94 177 HIS A O 1
ATOM 1345 N N . TYR A 1 178 ? -7.191 -11.084 5.120 1.00 96.06 178 TYR A N 1
ATOM 1346 C CA . TYR A 1 178 ? -8.044 -10.152 5.865 1.00 96.06 178 TYR A CA 1
ATOM 1347 C C . TYR A 1 178 ? -9.490 -10.149 5.341 1.00 96.06 178 TYR A C 1
ATOM 1349 O O . TYR A 1 178 ? -10.035 -9.078 5.058 1.00 96.06 178 TYR A O 1
ATOM 1357 N N . PRO A 1 179 ? -10.165 -11.315 5.251 1.00 95.31 179 PRO A N 1
ATOM 1358 C CA . PRO A 1 179 ? -11.522 -11.403 4.707 1.00 95.31 179 PRO A CA 1
ATOM 1359 C C . PRO A 1 179 ? -12.513 -10.523 5.480 1.00 95.31 179 PRO A C 1
ATOM 1361 O O . PRO A 1 179 ? -13.367 -9.883 4.881 1.00 95.31 179 PRO A O 1
ATOM 1364 N N . LEU A 1 180 ? -12.346 -10.367 6.802 1.00 94.25 180 LEU A N 1
ATOM 1365 C CA . LEU A 1 180 ? -13.184 -9.466 7.607 1.00 94.25 180 LEU A CA 1
ATOM 1366 C C . LEU A 1 180 ? -13.089 -7.992 7.182 1.00 94.25 180 LEU A C 1
ATOM 1368 O O . LEU A 1 180 ? -14.045 -7.246 7.390 1.00 94.25 180 LEU A O 1
ATOM 1372 N N . ALA A 1 181 ? -11.974 -7.554 6.593 1.00 93.75 181 ALA A N 1
ATOM 1373 C CA . ALA A 1 181 ? -11.839 -6.181 6.116 1.00 93.75 181 ALA A CA 1
ATOM 1374 C C . ALA A 1 181 ? -12.657 -5.940 4.834 1.00 93.75 181 ALA A C 1
ATOM 1376 O O . ALA A 1 181 ? -13.220 -4.856 4.668 1.00 93.75 181 ALA A O 1
ATOM 1377 N N . VAL A 1 182 ? -12.751 -6.949 3.958 1.00 89.06 182 VAL A N 1
ATOM 1378 C CA . VAL A 1 182 ? -13.326 -6.836 2.603 1.00 89.06 182 VAL A CA 1
ATOM 1379 C C . VAL A 1 182 ? -14.749 -7.396 2.479 1.00 89.06 182 VAL A C 1
ATOM 1381 O O . VAL A 1 182 ? -15.568 -6.823 1.771 1.00 89.06 182 VAL A O 1
ATOM 1384 N N . ASP A 1 183 ? -15.093 -8.451 3.219 1.00 82.62 183 ASP A N 1
ATOM 1385 C CA . ASP A 1 183 ? -16.405 -9.114 3.139 1.00 82.62 183 ASP A CA 1
ATOM 1386 C C . ASP A 1 183 ? -17.480 -8.425 3.990 1.00 82.62 183 ASP A C 1
ATOM 1388 O O . ASP A 1 183 ? -18.670 -8.732 3.879 1.00 82.62 183 ASP A O 1
ATOM 1392 N N . SER A 1 184 ? -17.078 -7.474 4.838 1.00 64.94 184 SER A N 1
ATOM 1393 C CA . SER A 1 184 ? -17.955 -6.731 5.747 1.00 64.94 184 SER A CA 1
ATOM 1394 C C . SER A 1 184 ? -18.734 -5.611 5.043 1.00 64.94 184 SER 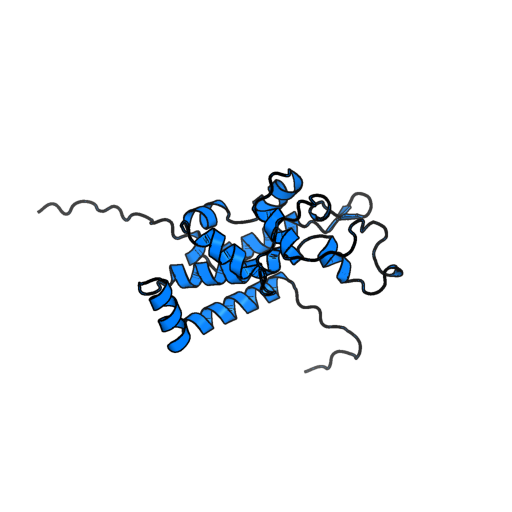A C 1
ATOM 1396 O O . SER A 1 184 ? -18.762 -4.469 5.504 1.00 64.94 184 SER A O 1
ATOM 1398 N N . PHE A 1 185 ? -19.412 -5.935 3.943 1.00 52.41 185 PHE A N 1
ATOM 1399 C CA . PHE A 1 185 ? -20.707 -5.318 3.649 1.00 52.41 185 PHE A CA 1
ATOM 1400 C C . PHE A 1 185 ? -21.708 -5.933 4.633 1.00 52.41 185 PHE A C 1
ATOM 1402 O O . PHE A 1 185 ? -21.609 -7.136 4.894 1.00 52.41 185 PHE A O 1
ATOM 1409 N N . PRO A 1 186 ? -22.676 -5.204 5.217 1.00 48.59 186 PRO A N 1
ATOM 1410 C CA . PRO A 1 186 ? -23.662 -5.883 6.036 1.00 48.59 186 PRO A CA 1
ATOM 1411 C C . PRO A 1 186 ? -24.426 -6.846 5.120 1.00 48.59 186 PRO A C 1
ATOM 1413 O O . PRO A 1 186 ? -25.254 -6.422 4.314 1.00 48.59 186 PRO A O 1
ATOM 1416 N N . LYS A 1 187 ? -24.177 -8.157 5.239 1.00 41.78 187 LYS A N 1
ATOM 1417 C CA . LYS A 1 187 ? -25.150 -9.160 4.809 1.00 41.78 187 LYS A CA 1
ATOM 1418 C C . LYS A 1 187 ? -26.333 -8.985 5.749 1.00 41.78 187 LYS A C 1
ATOM 1420 O O . LYS A 1 187 ? -26.359 -9.551 6.839 1.00 41.78 187 LYS A O 1
ATOM 1425 N N . LEU A 1 188 ? -27.264 -8.115 5.365 1.00 36.28 188 LEU A N 1
ATOM 1426 C CA . LEU A 1 188 ? -28.532 -7.944 6.055 1.00 36.28 188 LEU A CA 1
ATOM 1427 C C . LEU A 1 188 ? -29.204 -9.314 6.103 1.00 36.28 188 LEU A C 1
ATOM 1429 O O . LEU A 1 188 ? -29.674 -9.833 5.090 1.00 36.28 188 LEU A O 1
ATOM 1433 N N . GLY A 1 189 ? -29.218 -9.907 7.296 1.00 38.75 189 GLY A N 1
ATOM 1434 C CA . GLY A 1 189 ? -30.097 -11.019 7.594 1.00 38.75 189 GLY A CA 1
ATOM 1435 C C . GLY A 1 189 ? -31.519 -10.604 7.239 1.00 38.75 189 GLY A C 1
ATOM 1436 O O . GLY A 1 189 ? -31.975 -9.519 7.605 1.00 38.75 189 GLY A O 1
ATOM 1437 N N . HIS A 1 190 ? -32.204 -11.458 6.488 1.00 37.41 190 HIS A N 1
ATOM 1438 C CA . HIS A 1 190 ? -33.624 -11.314 6.226 1.00 37.41 190 HIS A CA 1
ATOM 1439 C C . HIS A 1 190 ? -34.343 -11.338 7.584 1.00 37.41 190 HIS A C 1
ATOM 1441 O O . HIS A 1 190 ? -34.543 -12.402 8.171 1.00 37.41 190 HIS A O 1
ATOM 1447 N N . PHE A 1 191 ? -34.715 -10.173 8.119 1.00 39.91 191 PHE A N 1
ATOM 1448 C CA . PHE A 1 191 ? -35.658 -10.096 9.232 1.00 39.91 191 PHE A CA 1
ATOM 1449 C C . PHE A 1 191 ? -37.055 -10.389 8.682 1.00 39.91 191 PHE A C 1
ATOM 1451 O O . PHE A 1 191 ? -37.881 -9.501 8.474 1.00 39.91 191 PHE A O 1
ATOM 1458 N N . GLY A 1 192 ? -37.307 -11.673 8.423 1.00 38.56 192 GLY A N 1
ATOM 1459 C CA . GLY A 1 192 ? -38.653 -12.201 8.286 1.00 38.56 192 GLY A CA 1
ATOM 1460 C C . GLY A 1 192 ? -39.392 -11.952 9.596 1.00 38.56 192 GLY A C 1
ATOM 1461 O O . GLY A 1 192 ? -38.999 -12.451 10.651 1.00 38.56 192 GLY A O 1
ATOM 1462 N N . ARG A 1 193 ? -40.427 -11.112 9.526 1.00 41.66 193 ARG A N 1
ATOM 1463 C CA . ARG A 1 193 ? -41.330 -10.783 10.630 1.00 41.66 193 ARG A CA 1
ATOM 1464 C C . ARG A 1 193 ? -41.749 -12.057 11.368 1.00 41.66 193 ARG A C 1
ATOM 1466 O O . ARG A 1 193 ? -42.319 -12.956 10.759 1.00 41.66 193 ARG A O 1
ATOM 1473 N N . ARG A 1 194 ? -41.547 -12.097 12.687 1.00 46.03 194 ARG A N 1
ATOM 1474 C CA . ARG A 1 194 ? -42.321 -12.998 13.547 1.00 46.03 194 ARG A CA 1
ATOM 1475 C C . ARG A 1 194 ? -43.755 -12.474 13.579 1.00 46.03 194 ARG A C 1
ATOM 1477 O O . ARG A 1 194 ? -44.014 -11.424 14.167 1.00 46.03 194 ARG A O 1
ATOM 1484 N N . SER A 1 195 ? -44.661 -13.163 12.895 1.00 53.19 195 SER A N 1
ATOM 1485 C CA . SER A 1 195 ? -46.094 -13.091 13.181 1.00 53.19 195 SER A CA 1
ATOM 1486 C C . SER A 1 195 ? -46.341 -13.636 14.588 1.00 53.19 195 SER A C 1
ATOM 1488 O O . SER A 1 195 ? -45.645 -14.549 15.034 1.00 53.19 195 SER A O 1
ATOM 1490 N N . ARG A 1 196 ? -47.290 -12.996 15.271 1.00 55.28 196 ARG A N 1
ATOM 1491 C CA . ARG A 1 196 ? -47.800 -13.361 16.596 1.00 55.28 196 ARG A CA 1
ATOM 1492 C C . ARG A 1 196 ? -48.429 -14.746 16.602 1.00 55.28 196 ARG A C 1
ATOM 1494 O O . ARG A 1 196 ? -48.957 -15.132 15.536 1.00 55.28 196 ARG A O 1
#

Nearest PDB structures (foldseek):
  3skd-assembly1_A  TM=6.297E-01  e=6.842E-02  Thermus thermophilus HB8
  4qqx-assembly5_C  TM=4.102E-01  e=4.101E-02  Thermobifida fusca YX

Sequence (196 aa):
MTRASEGAVATHALIDHMVDVASVVTELLRLPGIRRAIECAARRPLTEVDVARLAVIAFLHDIGKANCGFQGRYWENAAARPRDWYASPCGHGPQGWGMLFGTGRALQRVRAGLPLTELDSWGEGCVTLLHASISHHGRPVTEDGSEKIWEPVLEGDSVRYDPADAVASMGATVRAHYPLAVDSFPKLGHFGRRSR

Secondary structure (DSSP, 8-state):
--PPPTT---PPPHHHHHHHHHHHHHHHTTSHHHHHHHHHHHTSPPPHHHHHHHHHHHHGGGGGGGSHHHHGGG-SSGGGS-TT--PPP--SHHHHHHHHH---HHHHHHHTTS-HHHHHTT-THHHHHHHHHH-TTSSPPPP----GGGSPEEETTEEEE-HHHHHHHHHHHHHHH-HHHHS-S-----------

Solvent-accessible surface area (backbone atoms only — not comparable to full-atom values): 11071 Å² total; per-residue (Å²): 142,78,85,78,72,93,81,71,80,84,79,76,55,69,66,57,54,24,51,51,48,15,51,50,48,48,55,48,55,68,35,71,69,52,32,52,53,50,24,59,75,68,72,43,85,79,49,74,45,52,48,31,41,52,19,50,38,47,28,51,28,59,55,17,46,51,24,41,12,31,53,47,53,76,41,82,47,73,87,73,40,62,89,57,61,79,43,64,74,50,74,24,46,27,45,28,54,15,37,73,72,49,88,47,72,43,27,51,56,25,49,65,28,40,64,53,74,45,52,69,68,68,44,87,62,42,63,57,52,38,50,54,40,32,24,80,77,86,51,83,61,58,73,37,82,69,47,73,35,39,44,68,32,44,55,86,97,42,81,72,44,45,29,32,62,54,37,27,50,49,25,52,48,46,55,72,76,32,41,57,42,60,65,68,58,86,78,73,72,83,79,71,77,82,76,132

Radius of gyration: 19.86 Å; Cα contacts (8 Å, |Δi|>4): 238; chains: 1; bounding box: 77×42×53 Å

Mean predicted aligned error: 7.59 Å

pLDDT: mean 87.07, std 16.97, range [32.72, 98.62]

Foldseek 3Di:
DDDDDPDDPDDDDLQVVLLVQLVVQLVQCVPPVNVVVVCVVVVHHDDVLNSLLLSLLLSCLQLQCLFLQNVQVVPVDPVPGDPLSPHHHDGRLQNSLQLCPPDDPLSVLQCVLALVVLLVVPDDCSNVSSQVSNPPPPDRHHHDNPSVRQQFRDDVVHTPGHSSVVSNVSRVCSCVVRVSNRVPPPPPDPCPDDDD